Protein AF-A0A8T5M116-F1 (afdb_monomer)

Structure (mmCIF, N/CA/C/O backbone):
data_AF-A0A8T5M116-F1
#
_entry.id   AF-A0A8T5M116-F1
#
loop_
_atom_site.group_PDB
_atom_site.id
_atom_site.type_symbol
_atom_site.label_atom_id
_atom_site.label_alt_id
_atom_site.label_comp_id
_atom_site.label_asym_id
_atom_site.label_entity_id
_atom_site.label_seq_id
_atom_site.pdbx_PDB_ins_code
_atom_site.Cartn_x
_atom_site.Cartn_y
_atom_site.Cartn_z
_atom_site.occupancy
_atom_site.B_iso_or_equiv
_atom_site.auth_seq_id
_atom_site.auth_comp_id
_atom_site.auth_asym_id
_atom_site.auth_atom_id
_atom_site.pdbx_PDB_model_num
ATOM 1 N N . MET A 1 1 ? -16.825 4.349 0.577 1.00 73.00 1 MET A N 1
ATOM 2 C CA . MET A 1 1 ? -16.097 4.474 1.859 1.00 73.00 1 MET A CA 1
ATOM 3 C C . MET A 1 1 ? -14.910 3.539 1.742 1.00 73.00 1 MET A C 1
ATOM 5 O O . MET A 1 1 ? -15.154 2.362 1.505 1.00 73.00 1 MET A O 1
ATOM 9 N N . PHE A 1 2 ? -13.680 4.047 1.773 1.00 88.12 2 PHE A N 1
ATOM 10 C CA . PHE A 1 2 ? -12.494 3.202 1.589 1.00 88.12 2 PHE A CA 1
ATOM 11 C C . PHE A 1 2 ? -12.066 2.572 2.921 1.00 88.12 2 PHE A C 1
ATOM 13 O O . PHE A 1 2 ? -12.531 2.995 3.988 1.00 88.12 2 PHE A O 1
ATOM 20 N N . VAL A 1 3 ? -11.220 1.547 2.847 1.00 90.06 3 VAL A N 1
ATOM 21 C CA . VAL A 1 3 ? -10.652 0.871 4.018 1.00 90.06 3 VAL A CA 1
ATOM 22 C C . VAL A 1 3 ? -9.159 1.153 4.059 1.00 90.06 3 VAL A C 1
ATOM 24 O O . VAL A 1 3 ? -8.494 0.984 3.042 1.00 90.06 3 VAL A O 1
ATOM 27 N N . ASP A 1 4 ? -8.657 1.559 5.219 1.00 91.44 4 ASP A N 1
ATOM 28 C CA . ASP A 1 4 ? -7.236 1.795 5.463 1.00 91.44 4 ASP A CA 1
ATOM 29 C C . ASP A 1 4 ? -6.656 0.777 6.456 1.00 91.44 4 ASP A C 1
ATOM 31 O O . ASP A 1 4 ? -7.397 0.149 7.213 1.00 91.44 4 ASP A O 1
ATOM 35 N N . ILE A 1 5 ? -5.336 0.613 6.458 1.00 90.62 5 ILE A N 1
ATOM 36 C CA . ILE A 1 5 ? -4.595 -0.298 7.338 1.00 90.62 5 ILE A CA 1
ATOM 37 C C . ILE A 1 5 ? -3.732 0.531 8.280 1.00 90.62 5 ILE A C 1
ATOM 39 O O . ILE A 1 5 ? -2.954 1.358 7.815 1.00 90.62 5 ILE A O 1
ATOM 43 N N . VAL A 1 6 ? -3.816 0.281 9.587 1.00 90.19 6 VAL A N 1
ATOM 44 C CA . VAL A 1 6 ? -3.036 1.019 10.592 1.00 90.19 6 VAL A CA 1
ATOM 45 C C . VAL A 1 6 ? -2.466 0.096 11.671 1.00 90.19 6 VAL A C 1
ATOM 47 O O . VAL A 1 6 ? -2.974 -1.003 11.906 1.00 90.19 6 VAL A O 1
ATOM 50 N N . PHE A 1 7 ? -1.409 0.559 12.335 1.00 87.19 7 PHE A N 1
ATOM 51 C CA . PHE A 1 7 ? -0.728 -0.102 13.448 1.00 87.19 7 PHE A CA 1
ATOM 52 C C . PHE A 1 7 ? -0.924 0.726 14.727 1.00 87.19 7 PHE A C 1
ATOM 54 O O . PHE A 1 7 ? -0.066 1.560 15.043 1.00 87.19 7 PHE A O 1
ATOM 61 N N . PRO A 1 8 ? -2.045 0.546 15.447 1.00 82.38 8 PRO A N 1
ATOM 62 C CA . PRO A 1 8 ? -2.310 1.319 16.652 1.00 82.38 8 PRO A CA 1
ATOM 63 C C . PRO A 1 8 ? -1.299 0.992 17.762 1.00 82.38 8 PRO A C 1
ATOM 65 O O . PRO A 1 8 ? -0.702 -0.088 17.796 1.00 82.38 8 PRO A O 1
ATOM 68 N N . LYS A 1 9 ? -1.099 1.951 18.665 1.00 84.56 9 LYS A N 1
ATOM 69 C CA . LYS A 1 9 ? -0.276 1.839 19.875 1.00 84.56 9 LYS A CA 1
ATOM 70 C C . LYS A 1 9 ? -1.097 2.304 21.076 1.00 84.56 9 LYS A C 1
ATOM 72 O O . LYS A 1 9 ? -0.875 3.406 21.571 1.00 84.56 9 LYS A O 1
ATOM 77 N N . ASP A 1 10 ? -2.075 1.492 21.468 1.00 80.75 10 ASP A N 1
ATOM 78 C CA . ASP A 1 10 ? -3.016 1.797 22.556 1.00 80.75 10 ASP A CA 1
ATOM 79 C C . ASP A 1 10 ? -3.797 3.117 22.336 1.00 80.75 10 ASP A C 1
ATOM 81 O O . ASP A 1 10 ? -4.184 3.800 23.282 1.00 80.75 10 ASP A O 1
ATOM 85 N N . ASN A 1 11 ? -3.996 3.505 21.070 1.00 84.12 11 ASN A N 1
ATOM 86 C CA . ASN A 1 11 ? -4.636 4.754 20.637 1.00 84.12 11 ASN A CA 1
ATOM 87 C C . ASN A 1 11 ? -5.724 4.530 19.569 1.00 84.12 11 ASN A C 1
ATOM 89 O O . ASN A 1 11 ? -5.976 5.375 18.707 1.00 84.12 11 ASN A O 1
ATOM 93 N N . GLU A 1 12 ? -6.372 3.368 19.601 1.00 82.19 12 GLU A N 1
ATOM 94 C CA . GLU A 1 12 ? -7.415 2.959 18.661 1.00 82.19 12 GLU A CA 1
ATOM 95 C C . GLU A 1 12 ? -8.587 3.951 18.609 1.00 82.19 12 GLU A C 1
ATOM 97 O O . GLU A 1 12 ? -9.137 4.190 17.533 1.00 82.19 12 GLU A O 1
ATOM 102 N N . GLU A 1 13 ? -8.962 4.549 19.744 1.00 82.81 13 GLU A N 1
ATOM 103 C CA . GLU A 1 13 ? -10.057 5.525 19.819 1.00 82.81 13 GLU A CA 1
ATOM 104 C C . GLU A 1 13 ? -9.771 6.770 18.971 1.00 82.81 13 GLU A C 1
ATOM 106 O O . GLU A 1 13 ? -10.604 7.163 18.151 1.00 82.81 13 GLU A O 1
ATOM 111 N N . GLU A 1 14 ? -8.562 7.326 19.074 1.00 87.75 14 GLU A N 1
ATOM 112 C CA . GLU A 1 14 ? -8.135 8.481 18.278 1.00 87.75 14 GLU A CA 1
ATOM 113 C C . GLU A 1 14 ? -8.146 8.161 16.776 1.00 87.75 14 GLU A C 1
ATOM 115 O O . GLU A 1 14 ? -8.612 8.953 15.949 1.00 87.75 14 GLU A O 1
ATOM 120 N N . PHE A 1 15 ? -7.683 6.962 16.406 1.00 86.94 15 PHE A N 1
ATOM 121 C CA . PHE A 1 15 ? -7.745 6.478 15.029 1.00 86.94 15 PHE A CA 1
ATOM 122 C C . PHE A 1 15 ? -9.186 6.439 14.504 1.00 86.94 15 PHE A C 1
ATOM 124 O O . PHE A 1 15 ? -9.447 6.874 13.377 1.00 86.94 15 PHE A O 1
ATOM 131 N N . LEU A 1 16 ? -10.136 5.957 15.311 1.00 85.25 16 LEU A N 1
ATOM 132 C CA . LEU A 1 16 ? -11.549 5.912 14.933 1.00 85.25 16 LEU A CA 1
ATOM 133 C C . LEU A 1 16 ? -12.131 7.315 14.743 1.00 85.25 16 LEU A C 1
ATOM 135 O O . LEU A 1 16 ? -12.857 7.539 13.769 1.00 85.25 16 LEU A O 1
ATOM 139 N N . GLU A 1 17 ? -11.796 8.269 15.613 1.00 86.69 17 GLU A N 1
ATOM 140 C CA . GLU A 1 17 ? -12.236 9.662 15.481 1.00 86.69 17 GLU A CA 1
ATOM 141 C C . GLU A 1 17 ? -11.760 10.308 14.178 1.00 86.69 17 GLU A C 1
ATOM 143 O O . GLU A 1 17 ? -12.560 10.901 13.443 1.00 86.69 17 GLU A O 1
ATOM 148 N N . VAL A 1 18 ? -10.472 10.169 13.854 1.00 90.38 18 VAL A N 1
ATOM 149 C CA . VAL A 1 18 ? -9.915 10.709 12.608 1.00 90.38 18 VAL A CA 1
ATOM 150 C C . VAL A 1 18 ? -10.530 10.004 11.397 1.00 90.38 18 VAL A C 1
ATOM 152 O O . VAL A 1 18 ? -10.954 10.661 10.444 1.00 90.38 18 VAL A O 1
ATOM 155 N N . ALA A 1 19 ? -10.689 8.681 11.447 1.00 87.88 19 ALA A N 1
ATOM 156 C CA . ALA A 1 19 ? -11.318 7.922 10.370 1.00 87.88 19 ALA A CA 1
ATOM 157 C C . ALA A 1 19 ? -12.788 8.314 10.131 1.00 87.88 19 ALA A C 1
ATOM 159 O O . ALA A 1 19 ? -13.238 8.329 8.981 1.00 87.88 19 ALA A O 1
ATOM 160 N N . LYS A 1 20 ? -13.543 8.704 11.174 1.00 86.69 20 LYS A N 1
ATOM 161 C CA . LYS A 1 20 ? -14.913 9.235 11.012 1.00 86.69 20 LYS A CA 1
ATOM 162 C C . LYS A 1 20 ? -14.896 10.516 10.185 1.00 86.69 20 LYS A C 1
ATOM 164 O O . LYS A 1 20 ? -15.670 10.638 9.236 1.00 86.69 20 LYS A O 1
ATOM 169 N N . LYS A 1 21 ? -13.977 11.436 10.499 1.00 91.19 21 LYS A N 1
ATOM 170 C CA . LYS A 1 21 ? -13.798 12.699 9.762 1.00 91.19 21 LYS A CA 1
ATOM 171 C C . LYS A 1 21 ? -13.403 12.444 8.303 1.00 91.19 21 LYS A C 1
ATOM 173 O O . LYS A 1 21 ? -13.946 13.074 7.398 1.00 91.19 21 LYS A O 1
ATOM 178 N N . LEU A 1 22 ? -12.528 11.466 8.067 1.00 90.19 22 LEU A N 1
ATOM 179 C CA . LEU A 1 22 ? -12.063 11.075 6.730 1.00 90.19 22 LEU A CA 1
ATOM 180 C C . LEU A 1 22 ? -13.048 10.190 5.950 1.00 90.19 22 LEU A C 1
ATOM 182 O O . LEU A 1 22 ? -12.800 9.884 4.782 1.00 90.19 22 LEU A O 1
ATOM 186 N N . LYS A 1 23 ? -14.168 9.784 6.565 1.00 89.00 23 LYS A N 1
ATOM 187 C CA . LYS A 1 23 ? -15.133 8.829 5.999 1.00 89.00 23 LYS A CA 1
ATOM 188 C C . LYS A 1 23 ? -14.437 7.537 5.540 1.00 89.00 23 LYS A C 1
ATOM 190 O O . LYS A 1 23 ? -14.678 7.049 4.430 1.00 89.00 23 LYS A O 1
ATOM 195 N N . SER A 1 24 ? -13.578 6.986 6.398 1.00 85.38 24 SER A N 1
ATOM 196 C CA . SER A 1 24 ? -12.837 5.740 6.179 1.00 85.38 24 SER A CA 1
ATOM 197 C C . SER A 1 24 ? -13.173 4.673 7.229 1.00 85.38 24 SER A C 1
ATOM 199 O O . SER A 1 24 ? -13.639 4.963 8.338 1.00 85.38 24 SER A O 1
ATOM 201 N N . LYS A 1 25 ? -12.984 3.406 6.851 1.00 85.38 25 LYS A N 1
ATOM 202 C CA . LYS A 1 25 ? -12.972 2.252 7.765 1.00 85.38 25 LYS A CA 1
ATOM 203 C C . LYS A 1 25 ? -11.520 1.847 8.017 1.00 85.38 25 LYS A C 1
ATOM 205 O O . LYS A 1 25 ? -10.688 2.076 7.146 1.00 85.38 25 LYS A O 1
ATOM 210 N N . LEU A 1 26 ? -11.228 1.221 9.155 1.00 84.06 26 LEU A N 1
ATOM 211 C CA . LEU A 1 26 ? -9.860 0.858 9.527 1.00 84.06 26 LEU A CA 1
ATOM 212 C C . LEU A 1 26 ? -9.713 -0.646 9.755 1.00 84.06 26 LEU A C 1
ATOM 214 O O . LEU A 1 26 ? -10.569 -1.294 10.355 1.00 84.06 26 LEU A O 1
ATOM 218 N N . VAL A 1 27 ? -8.590 -1.192 9.313 1.00 84.44 27 VAL A N 1
ATOM 219 C CA . VAL A 1 27 ? -8.068 -2.484 9.750 1.00 84.44 27 VAL A CA 1
ATOM 220 C C . VAL A 1 27 ? -6.958 -2.199 10.748 1.00 84.44 27 VAL A C 1
ATOM 222 O O . VAL A 1 27 ? -5.937 -1.612 10.386 1.00 84.44 27 VAL A O 1
ATOM 225 N N . PHE A 1 28 ? -7.154 -2.626 11.993 1.00 81.50 28 PHE A N 1
ATOM 226 C CA . PHE A 1 28 ? -6.118 -2.559 13.012 1.00 81.50 28 PHE A CA 1
ATOM 227 C C . PHE A 1 28 ? -5.244 -3.798 12.923 1.00 81.50 28 PHE A C 1
ATOM 229 O O . PHE A 1 28 ? -5.703 -4.929 13.104 1.00 81.50 28 PHE A O 1
ATOM 236 N N . ILE A 1 29 ? -3.961 -3.589 12.656 1.00 76.88 29 ILE A N 1
ATOM 237 C CA . ILE A 1 29 ? -2.968 -4.643 12.782 1.00 76.88 29 ILE A CA 1
ATOM 238 C C . ILE A 1 29 ? -2.425 -4.628 14.207 1.00 76.88 29 ILE A C 1
ATOM 240 O O . ILE A 1 29 ? -1.693 -3.719 14.591 1.00 76.88 29 ILE A O 1
ATOM 244 N N . GLY A 1 30 ? -2.776 -5.656 14.980 1.00 64.81 30 GLY A N 1
ATOM 245 C CA . GLY A 1 30 ? -2.281 -5.845 16.341 1.00 64.81 30 GLY A CA 1
ATOM 246 C C . GLY A 1 30 ? -0.955 -6.613 16.412 1.00 64.81 30 GLY A C 1
ATOM 247 O O . GLY A 1 30 ? -0.581 -7.362 15.509 1.00 64.81 30 GLY A O 1
ATOM 248 N N . SER A 1 31 ? -0.273 -6.479 17.548 1.00 42.12 31 SER A N 1
ATOM 249 C CA . SER A 1 31 ? 1.038 -7.068 17.870 1.00 42.12 31 SER A CA 1
ATOM 250 C C . SER A 1 31 ? 1.049 -8.579 18.146 1.00 42.12 31 SER A C 1
ATOM 252 O O . SER A 1 31 ? 2.083 -9.098 18.558 1.00 42.12 31 SER A O 1
ATOM 254 N N . LYS A 1 32 ? -0.054 -9.318 17.968 1.00 39.91 32 LYS A N 1
ATOM 255 C CA . LYS A 1 32 ? -0.065 -10.772 18.213 1.00 39.91 32 LYS A CA 1
ATOM 256 C C . LYS A 1 32 ? -0.389 -11.575 16.955 1.00 39.91 32 LYS A C 1
ATOM 258 O O . LYS A 1 32 ? -1.556 -11.876 16.720 1.00 39.91 32 LYS A O 1
ATOM 263 N N . PRO A 1 33 ? 0.635 -12.003 16.199 1.00 35.06 33 PRO A N 1
ATOM 264 C CA . PRO A 1 33 ? 0.537 -13.160 15.335 1.00 35.06 33 PRO A CA 1
ATOM 265 C C . PRO A 1 33 ? 0.906 -14.411 16.138 1.00 35.06 33 PRO A C 1
ATOM 267 O O . PRO A 1 33 ? 2.081 -14.732 16.304 1.00 35.06 33 PRO A O 1
ATOM 270 N N . GLU A 1 34 ? -0.071 -15.181 16.609 1.00 33.06 34 GLU A N 1
ATOM 271 C CA . GLU A 1 34 ? 0.222 -16.596 16.832 1.00 33.06 34 GLU A CA 1
ATOM 272 C C . GLU A 1 34 ? 0.244 -17.289 15.464 1.00 33.06 34 GLU A C 1
ATOM 274 O O . GLU A 1 34 ? -0.808 -17.612 14.920 1.00 33.06 34 GLU A O 1
ATOM 279 N N . LYS A 1 35 ? 1.456 -17.492 14.909 1.00 36.66 35 LYS A N 1
ATOM 280 C CA . LYS A 1 35 ? 1.963 -18.798 14.404 1.00 36.66 35 LYS A CA 1
ATOM 281 C C . LYS A 1 35 ? 3.008 -18.757 13.277 1.00 36.66 35 LYS A C 1
ATOM 283 O O . LYS A 1 35 ? 3.498 -19.828 12.927 1.00 36.66 35 LYS A O 1
ATOM 288 N N . VAL A 1 36 ? 3.416 -17.614 12.713 1.00 33.84 36 VAL A N 1
ATOM 289 C CA . VAL A 1 36 ? 4.490 -17.602 11.688 1.00 33.84 36 VAL A CA 1
ATOM 290 C C . VAL A 1 36 ? 5.360 -16.344 11.784 1.00 33.84 36 VAL A C 1
ATOM 292 O O . VAL A 1 36 ? 4.858 -15.234 11.945 1.00 33.84 36 VAL A O 1
ATOM 295 N N . SER A 1 37 ? 6.681 -16.506 11.682 1.00 32.50 37 SER A N 1
ATOM 296 C CA . SER A 1 37 ? 7.636 -15.397 11.688 1.00 32.50 37 SER A CA 1
ATOM 297 C C . SER A 1 37 ? 7.390 -14.441 10.508 1.00 32.50 37 SER A C 1
ATOM 299 O O . SER A 1 37 ? 7.483 -14.811 9.339 1.00 32.50 37 SER A O 1
ATOM 301 N N . GLY A 1 38 ? 7.074 -13.180 10.820 1.00 35.09 38 GLY A N 1
ATOM 302 C CA . GLY A 1 38 ? 6.932 -12.092 9.844 1.00 35.09 38 GLY A CA 1
ATOM 303 C C . GLY A 1 38 ? 5.562 -11.949 9.165 1.00 35.09 38 GLY A C 1
ATOM 304 O O . GLY A 1 38 ? 5.448 -11.159 8.229 1.00 35.09 38 GLY A O 1
ATOM 305 N N . THR A 1 39 ? 4.533 -12.660 9.633 1.00 30.05 39 THR A N 1
ATOM 306 C CA . THR A 1 39 ? 3.132 -12.420 9.241 1.00 30.05 39 THR A CA 1
ATOM 307 C C . THR A 1 39 ? 2.398 -11.631 10.319 1.00 30.05 39 THR A C 1
ATOM 309 O O . THR A 1 39 ? 2.575 -11.925 11.499 1.00 30.05 39 THR A O 1
ATOM 312 N N . TYR A 1 40 ? 1.541 -10.692 9.926 1.00 46.94 40 TYR A N 1
ATOM 313 C CA . TYR A 1 40 ? 0.635 -9.969 10.818 1.00 46.94 40 TYR A CA 1
ATOM 314 C C . TYR A 1 40 ? -0.817 -10.377 10.540 1.00 46.94 40 TYR A C 1
ATOM 316 O O . TYR A 1 40 ? -1.232 -10.403 9.381 1.00 46.94 40 TYR A O 1
ATOM 324 N N . SER A 1 41 ? -1.587 -10.675 11.589 1.00 44.34 41 SER A N 1
ATOM 325 C CA . SER A 1 41 ? -3.040 -10.873 11.520 1.00 44.34 41 SER A CA 1
ATOM 326 C C . SER A 1 41 ? -3.748 -9.562 11.875 1.00 44.34 41 SER A C 1
ATOM 328 O O . SER A 1 41 ? -3.607 -9.072 12.998 1.00 44.34 41 SER A O 1
ATOM 330 N N . GLY A 1 42 ? -4.478 -8.975 10.925 1.00 49.84 42 GLY A N 1
ATOM 331 C CA . GLY A 1 42 ? -5.267 -7.761 11.157 1.00 49.84 42 GLY A CA 1
ATOM 332 C C . GLY A 1 42 ? -6.680 -8.074 11.646 1.00 49.84 42 GLY A C 1
ATOM 333 O O . GLY A 1 42 ? -7.325 -8.961 11.101 1.00 49.84 42 GLY A O 1
ATOM 334 N N . GLN A 1 43 ? -7.182 -7.332 12.636 1.00 51.47 43 GLN A N 1
ATOM 335 C CA . GLN A 1 43 ? -8.601 -7.330 13.004 1.00 51.47 43 GLN A CA 1
ATOM 336 C C . GLN A 1 43 ? -9.282 -6.119 12.347 1.00 51.47 43 GLN A C 1
ATOM 338 O O . GLN A 1 43 ? -8.826 -4.982 12.475 1.00 51.47 43 GLN A O 1
ATOM 343 N N . LEU A 1 44 ? -10.375 -6.347 11.615 1.00 48.16 44 LEU A N 1
ATOM 344 C CA . LEU A 1 44 ? -11.160 -5.275 10.998 1.00 48.16 44 LEU A CA 1
ATOM 345 C C . LEU A 1 44 ? -12.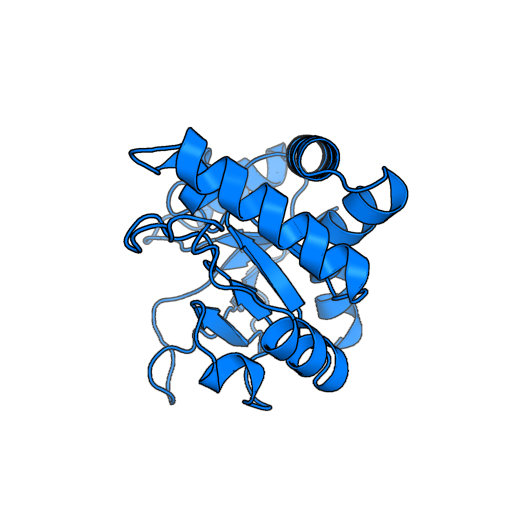016 -4.557 12.054 1.00 48.16 44 LEU A C 1
ATOM 347 O O . LEU A 1 44 ? -12.817 -5.192 12.738 1.00 48.16 44 LEU A O 1
ATOM 351 N N . VAL A 1 45 ? -11.930 -3.225 12.128 1.00 49.94 45 VAL A N 1
ATOM 352 C CA . VAL A 1 45 ? -12.831 -2.410 12.956 1.00 49.94 45 VAL A CA 1
ATOM 353 C C . VAL A 1 45 ? -13.683 -1.512 12.069 1.00 49.94 45 VAL A C 1
ATOM 355 O O . VAL A 1 45 ? -13.209 -0.635 11.345 1.00 49.94 45 VAL A O 1
ATOM 358 N N . VAL A 1 46 ? -14.997 -1.741 12.109 1.00 45.38 46 VAL A N 1
ATOM 359 C CA . VAL A 1 46 ? -15.959 -0.983 11.310 1.00 45.38 46 VAL A CA 1
ATOM 360 C C . VAL A 1 46 ? -16.466 0.192 12.139 1.00 45.38 46 VAL A C 1
ATOM 362 O O . VAL A 1 46 ? -17.103 0.016 13.174 1.00 45.38 46 VAL A O 1
ATOM 365 N N . ASN A 1 47 ? -16.195 1.397 11.640 1.00 41.19 47 ASN A N 1
ATOM 366 C CA . ASN A 1 47 ? -16.275 2.684 12.339 1.00 41.19 47 ASN A CA 1
ATOM 367 C C . ASN A 1 47 ? -17.689 3.161 12.765 1.00 41.19 47 ASN A C 1
ATOM 369 O O . ASN A 1 47 ? -17.922 4.351 12.949 1.00 41.19 47 ASN A O 1
ATOM 373 N N . THR A 1 48 ? -18.669 2.269 12.897 1.00 31.75 48 THR A N 1
ATOM 374 C CA . THR A 1 48 ? -20.045 2.630 13.291 1.00 31.75 48 THR A CA 1
ATOM 375 C C . THR A 1 48 ? -20.766 1.600 14.171 1.00 31.75 48 THR A C 1
ATOM 377 O O . THR A 1 48 ? -21.937 1.804 14.465 1.00 31.75 48 THR A O 1
ATOM 380 N N . GLY A 1 49 ? -20.116 0.530 14.651 1.00 33.97 49 GLY A N 1
ATOM 381 C CA . GLY A 1 49 ? -20.827 -0.481 15.459 1.00 33.97 49 GLY A CA 1
ATOM 382 C C . GLY A 1 49 ? -19.978 -1.353 16.385 1.00 33.97 49 GLY A C 1
ATOM 383 O O . GLY A 1 49 ? -20.439 -2.418 16.781 1.00 33.97 49 GLY A O 1
ATOM 384 N N . GLY A 1 50 ? -18.750 -0.932 16.705 1.00 41.81 50 GLY A N 1
ATOM 385 C CA . GLY 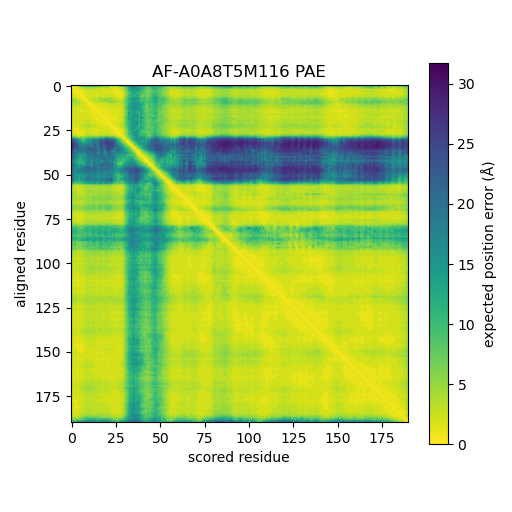A 1 50 ? -17.817 -1.689 17.548 1.00 41.81 50 GLY A CA 1
ATOM 386 C C . GLY A 1 50 ? -16.797 -2.535 16.772 1.00 41.81 50 GLY A C 1
ATOM 387 O O . GLY A 1 50 ? -16.795 -2.594 15.539 1.00 41.81 50 GLY A O 1
ATOM 388 N N . ILE A 1 51 ? -15.895 -3.180 17.516 1.00 44.22 51 ILE A N 1
ATOM 389 C CA . ILE A 1 51 ? -14.880 -4.105 16.993 1.00 44.22 51 ILE A CA 1
ATOM 390 C C . ILE A 1 51 ? -15.584 -5.402 16.578 1.00 44.22 51 ILE A C 1
ATOM 392 O O . ILE A 1 51 ? -16.006 -6.185 17.428 1.00 44.22 51 ILE A O 1
ATOM 396 N N . LYS A 1 52 ? -15.705 -5.663 15.273 1.00 47.59 52 LYS A N 1
ATOM 397 C CA . LYS A 1 52 ? -16.142 -6.977 14.783 1.00 47.59 52 LYS A CA 1
ATOM 398 C C . LYS A 1 52 ? -14.918 -7.885 14.642 1.00 47.59 52 LYS A C 1
ATOM 400 O O . LYS A 1 52 ? -14.211 -7.825 13.642 1.00 47.59 52 LYS A O 1
ATOM 405 N N . LYS A 1 53 ? -14.679 -8.759 15.629 1.00 46.59 53 LYS A N 1
ATOM 406 C CA . LYS A 1 53 ? -13.770 -9.912 15.477 1.00 46.59 53 LYS A CA 1
ATOM 407 C C . LYS A 1 53 ? -14.318 -10.804 14.361 1.00 46.59 53 LYS A C 1
ATOM 409 O O . LYS A 1 53 ? -15.327 -11.468 14.574 1.00 46.59 53 LYS A O 1
ATOM 414 N N . GLY A 1 54 ? -13.709 -10.808 13.179 1.00 48.78 54 GLY A N 1
ATOM 415 C CA . GLY A 1 54 ? -14.244 -11.649 12.105 1.00 48.78 54 GLY A CA 1
ATOM 416 C C . GLY A 1 54 ? -13.519 -11.636 10.770 1.00 48.78 54 GLY A C 1
ATOM 417 O O . GLY A 1 54 ? -14.149 -11.965 9.775 1.00 48.78 54 GLY A O 1
ATOM 418 N N . PHE A 1 55 ? -12.242 -11.254 10.700 1.00 56.66 55 PHE A N 1
ATOM 419 C CA . PHE A 1 55 ? -11.526 -11.356 9.431 1.00 56.66 55 PHE A CA 1
ATOM 420 C C . PHE A 1 55 ? -10.060 -11.722 9.625 1.00 56.66 55 PHE A C 1
ATOM 422 O O . PHE A 1 55 ? -9.346 -11.017 10.329 1.00 56.66 55 PHE A O 1
ATOM 429 N N . ASP A 1 56 ? -9.615 -12.776 8.943 1.00 64.00 56 ASP A N 1
ATOM 430 C CA . ASP A 1 56 ? -8.202 -13.122 8.823 1.00 64.00 56 ASP A CA 1
ATOM 431 C C . ASP A 1 56 ? -7.651 -12.458 7.553 1.00 64.00 56 ASP A C 1
ATOM 433 O O . ASP A 1 56 ? -7.767 -12.984 6.438 1.00 64.00 56 ASP A O 1
ATOM 437 N N . LEU A 1 57 ? -7.106 -11.247 7.712 1.00 76.00 57 LEU A N 1
ATOM 438 C CA . LEU A 1 57 ? -6.278 -10.601 6.696 1.00 76.00 57 LEU A CA 1
ATOM 439 C C . LEU A 1 57 ? -4.823 -10.815 7.097 1.00 76.00 57 LEU A C 1
ATOM 441 O O . LEU A 1 57 ? -4.356 -10.250 8.089 1.00 76.00 57 LEU A O 1
ATOM 445 N N . ASN A 1 58 ? -4.118 -11.630 6.320 1.00 81.00 58 ASN A N 1
ATOM 446 C CA . ASN A 1 58 ? -2.717 -11.925 6.569 1.00 81.00 58 ASN A CA 1
ATOM 447 C C . ASN A 1 58 ? -1.843 -10.985 5.749 1.00 81.00 58 ASN A C 1
ATOM 449 O O . ASN A 1 58 ? -1.861 -11.017 4.514 1.00 81.00 58 ASN A O 1
ATOM 453 N N . ILE A 1 59 ? -1.056 -10.170 6.441 1.00 84.19 59 ILE A N 1
ATOM 454 C CA . ILE A 1 59 ? -0.199 -9.161 5.824 1.00 84.19 59 ILE A CA 1
ATOM 455 C C . ILE A 1 59 ? 1.265 -9.526 6.067 1.00 84.19 59 ILE A C 1
ATOM 457 O O . ILE A 1 59 ? 1.645 -9.885 7.181 1.00 84.19 59 ILE A O 1
ATOM 461 N N . GLY A 1 60 ? 2.093 -9.442 5.026 1.00 83.25 60 GLY A N 1
ATOM 462 C CA . GLY A 1 60 ? 3.535 -9.683 5.108 1.00 83.25 60 GLY A CA 1
ATOM 463 C C . GLY A 1 60 ? 4.351 -8.479 4.640 1.00 83.25 60 GLY A C 1
ATOM 464 O O . GLY A 1 60 ? 4.004 -7.843 3.647 1.00 83.25 60 GLY A O 1
ATOM 465 N N . LYS A 1 61 ? 5.466 -8.177 5.315 1.00 86.25 61 LYS A N 1
ATOM 466 C CA . LYS A 1 61 ? 6.452 -7.203 4.804 1.00 86.25 61 LYS A CA 1
ATOM 467 C C . LYS A 1 61 ? 7.243 -7.822 3.648 1.00 86.25 61 LYS A C 1
ATOM 469 O O . LYS A 1 61 ? 7.576 -8.999 3.724 1.00 86.25 61 LYS A O 1
ATOM 474 N N . ALA A 1 62 ? 7.559 -7.042 2.617 1.00 87.94 62 ALA A N 1
ATOM 475 C CA . ALA A 1 62 ? 8.240 -7.445 1.386 1.00 87.94 62 ALA A CA 1
ATOM 476 C C . ALA A 1 62 ? 9.313 -8.530 1.584 1.00 87.94 62 ALA A C 1
ATOM 478 O O . ALA A 1 62 ? 10.424 -8.276 2.051 1.00 87.94 62 ALA A O 1
ATOM 479 N N . LYS A 1 63 ? 8.942 -9.757 1.213 1.00 84.94 63 LYS A N 1
ATOM 480 C CA . LYS A 1 63 ? 9.762 -10.968 1.234 1.00 84.94 63 LYS A CA 1
ATOM 481 C C . LYS A 1 63 ? 9.220 -11.935 0.191 1.00 84.94 63 LYS A C 1
ATOM 483 O O . LYS A 1 63 ? 8.003 -12.047 0.017 1.00 84.94 63 LYS A O 1
ATOM 488 N N . ARG A 1 64 ? 10.107 -12.637 -0.513 1.00 84.81 64 ARG A N 1
ATOM 489 C CA . ARG A 1 64 ? 9.711 -13.552 -1.594 1.00 84.81 64 ARG A CA 1
ATOM 490 C C . ARG A 1 64 ? 8.835 -14.690 -1.071 1.00 84.81 64 ARG A C 1
ATOM 492 O O . ARG A 1 64 ? 7.840 -15.041 -1.701 1.00 84.81 64 ARG A O 1
ATOM 499 N N . GLU A 1 65 ? 9.159 -15.197 0.112 1.00 87.06 65 GLU A N 1
ATOM 500 C CA . GLU A 1 65 ? 8.459 -16.281 0.796 1.00 87.06 65 GLU A CA 1
ATOM 501 C C . GLU A 1 65 ? 6.975 -15.953 1.013 1.00 87.06 65 GLU A C 1
ATOM 503 O O . GLU A 1 65 ? 6.120 -16.835 0.951 1.00 87.06 65 GLU A O 1
ATOM 508 N N . PHE A 1 66 ? 6.634 -14.675 1.210 1.00 86.00 66 PHE A N 1
ATOM 509 C CA . PHE A 1 66 ? 5.246 -14.246 1.385 1.00 86.00 66 PHE A CA 1
ATOM 510 C C . PHE A 1 66 ? 4.473 -14.169 0.075 1.00 86.00 66 PHE A C 1
ATOM 512 O O . PHE A 1 66 ? 3.277 -14.456 0.070 1.00 86.00 66 PHE A O 1
ATOM 519 N N . ILE A 1 67 ? 5.143 -13.871 -1.041 1.00 87.62 67 ILE A N 1
ATOM 520 C CA . ILE A 1 67 ? 4.518 -13.969 -2.364 1.00 87.62 67 ILE A CA 1
ATOM 521 C C . ILE A 1 67 ? 4.221 -15.440 -2.677 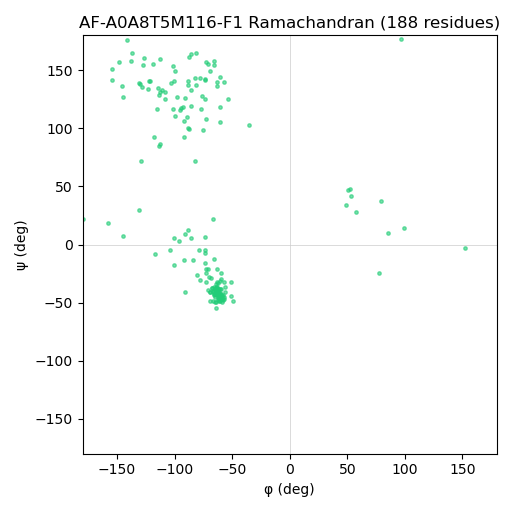1.00 87.62 67 ILE A C 1
ATOM 523 O O . ILE A 1 67 ? 3.152 -15.763 -3.191 1.00 87.62 67 ILE A O 1
ATOM 527 N N . GLU A 1 68 ? 5.139 -16.346 -2.326 1.00 87.62 68 GLU A N 1
ATOM 528 C CA . GLU A 1 68 ? 4.992 -17.786 -2.555 1.00 87.62 68 GLU A CA 1
ATOM 529 C C . GLU A 1 68 ? 3.964 -18.445 -1.621 1.00 87.62 68 GLU A C 1
ATOM 531 O O . GLU A 1 68 ? 3.271 -19.391 -2.021 1.00 87.62 68 GLU A O 1
ATOM 536 N N . SER A 1 69 ? 3.828 -17.934 -0.400 1.00 83.06 69 SER A N 1
ATOM 537 C CA . SER A 1 69 ? 2.930 -18.462 0.623 1.00 83.06 69 SER A CA 1
ATOM 538 C C . SER A 1 69 ? 1.463 -18.384 0.210 1.00 83.06 69 SER A C 1
ATOM 540 O O . SER A 1 69 ? 0.973 -17.356 -0.247 1.00 83.06 69 SER A O 1
ATOM 542 N N . LYS A 1 70 ? 0.696 -19.450 0.458 1.00 81.38 70 LYS A N 1
ATOM 543 C CA . LYS A 1 70 ? -0.773 -19.405 0.341 1.00 81.38 70 LYS A CA 1
ATOM 544 C C . LYS A 1 70 ? -1.428 -18.586 1.458 1.00 81.38 70 LYS A C 1
ATOM 546 O O . LYS A 1 70 ? -2.544 -18.128 1.269 1.00 81.38 70 LYS A O 1
ATOM 551 N N . LYS A 1 71 ? -0.736 -18.396 2.587 1.00 79.94 71 LYS A N 1
ATOM 552 C CA . LYS A 1 71 ? -1.304 -17.797 3.801 1.00 79.94 71 LYS A CA 1
ATOM 553 C C . LYS A 1 71 ? -1.361 -16.275 3.768 1.00 79.94 71 LYS A C 1
ATOM 555 O O . LYS A 1 71 ? -2.182 -15.728 4.473 1.00 79.94 71 LYS A O 1
ATOM 560 N N . VAL A 1 72 ? -0.491 -15.602 3.013 1.00 83.69 72 VAL A N 1
ATOM 561 C CA . VAL A 1 72 ? -0.417 -14.129 2.995 1.00 83.69 72 VAL A CA 1
ATOM 562 C C . VAL A 1 72 ? -1.318 -13.578 1.898 1.00 83.69 72 VAL A C 1
ATOM 564 O O . VAL A 1 72 ? -1.185 -13.989 0.751 1.00 83.69 72 VAL A O 1
ATOM 567 N N . ASP A 1 73 ? -2.220 -12.661 2.222 1.00 88.12 73 ASP A N 1
ATOM 568 C CA . ASP A 1 73 ? -3.147 -12.057 1.258 1.00 88.12 73 ASP A CA 1
ATOM 569 C C . ASP A 1 73 ? -2.555 -10.782 0.628 1.00 88.12 73 ASP A C 1
ATOM 571 O O . ASP A 1 73 ? -2.680 -10.555 -0.579 1.00 88.12 73 ASP A O 1
ATOM 575 N N . LEU A 1 74 ? -1.886 -9.963 1.449 1.00 91.25 74 LEU A N 1
ATOM 576 C CA . LEU A 1 74 ? -1.378 -8.640 1.084 1.00 91.25 74 LEU A CA 1
ATOM 577 C C . LEU A 1 74 ? 0.083 -8.468 1.500 1.00 91.25 74 LEU A C 1
ATOM 579 O O . LEU A 1 74 ? 0.490 -8.883 2.586 1.00 91.25 74 LEU A O 1
ATOM 583 N N . ILE A 1 75 ? 0.878 -7.844 0.633 1.00 92.19 75 ILE A N 1
ATOM 584 C CA . ILE A 1 75 ? 2.313 -7.642 0.851 1.00 92.19 75 ILE A CA 1
ATOM 585 C C . ILE A 1 75 ? 2.655 -6.172 0.645 1.00 92.19 75 ILE A C 1
ATOM 587 O O . ILE A 1 75 ? 2.201 -5.573 -0.327 1.00 92.19 75 ILE A O 1
ATOM 591 N N . PHE A 1 76 ? 3.452 -5.601 1.544 1.00 93.25 76 PHE A N 1
ATOM 592 C CA . PHE A 1 76 ? 3.768 -4.171 1.556 1.00 93.25 76 PHE A CA 1
ATOM 593 C C . PHE A 1 76 ? 5.252 -3.902 1.826 1.00 93.25 76 PHE A C 1
ATOM 595 O O . PHE A 1 76 ? 5.980 -4.778 2.300 1.00 93.25 76 PHE A O 1
ATOM 602 N N . GLY A 1 77 ? 5.685 -2.672 1.556 1.00 90.19 77 GLY A N 1
ATOM 603 C CA . GLY A 1 77 ? 7.004 -2.172 1.943 1.00 90.19 77 GLY A CA 1
ATOM 604 C C . GLY A 1 77 ? 8.151 -2.631 1.044 1.00 90.19 77 GLY A C 1
ATOM 605 O O . GLY A 1 77 ? 9.238 -2.923 1.541 1.00 90.19 77 GLY A O 1
ATOM 606 N N . PHE A 1 78 ? 7.912 -2.730 -0.266 1.00 91.44 78 PHE A N 1
ATOM 607 C CA . PHE A 1 78 ? 8.957 -3.064 -1.241 1.00 91.44 78 PHE A CA 1
ATOM 608 C C . PHE A 1 78 ? 9.935 -1.899 -1.462 1.00 91.44 78 PHE A C 1
ATOM 610 O O . PHE A 1 78 ? 11.088 -2.116 -1.822 1.00 91.44 78 PHE A O 1
ATOM 617 N N . GLU A 1 79 ? 9.493 -0.670 -1.210 1.00 93.25 79 GLU A N 1
ATOM 618 C CA . GLU A 1 79 ? 10.192 0.577 -1.522 1.00 93.25 79 GLU A CA 1
ATOM 619 C C . GLU A 1 79 ? 11.145 1.056 -0.416 1.00 93.25 79 GLU A C 1
ATOM 621 O O . GLU A 1 79 ? 11.617 2.191 -0.459 1.00 93.25 79 GLU A O 1
ATOM 626 N N . ASP A 1 80 ? 11.431 0.198 0.565 1.00 84.19 80 ASP A N 1
ATOM 627 C CA . ASP A 1 80 ? 12.249 0.489 1.749 1.00 84.19 80 AS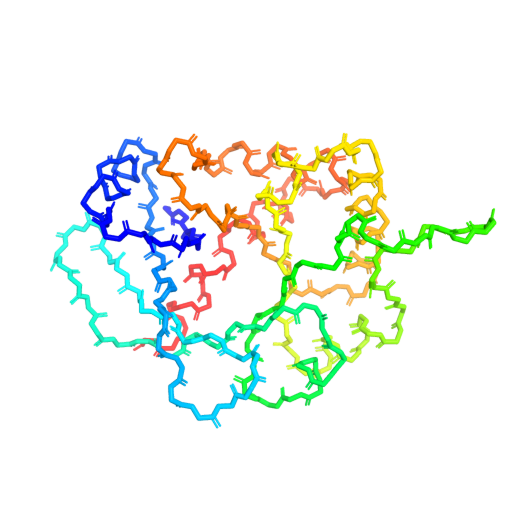P A CA 1
ATOM 628 C C . ASP A 1 80 ? 13.627 1.056 1.367 1.00 84.19 80 ASP A C 1
ATOM 630 O O . ASP A 1 80 ? 14.360 0.436 0.599 1.00 84.19 80 ASP A O 1
ATOM 634 N N . GLU A 1 81 ? 13.985 2.232 1.896 1.00 77.56 81 GLU A N 1
ATOM 635 C CA . GLU A 1 81 ? 15.202 2.992 1.557 1.00 77.56 81 GLU A CA 1
ATOM 636 C C . GLU A 1 81 ? 16.527 2.316 1.954 1.00 77.56 81 GLU A C 1
ATOM 638 O O . GLU A 1 81 ? 17.582 2.722 1.472 1.00 77.56 81 GLU A O 1
ATOM 643 N N . SER A 1 82 ? 16.495 1.259 2.773 1.00 77.38 82 SER A N 1
ATOM 644 C CA . SER A 1 82 ? 17.701 0.574 3.271 1.00 77.38 82 SER A CA 1
ATOM 645 C C . SER A 1 82 ? 18.562 -0.089 2.191 1.00 77.38 82 SER A C 1
ATOM 647 O O . SER A 1 82 ? 19.752 -0.337 2.404 1.00 77.38 82 SER A O 1
ATOM 649 N N . PHE A 1 83 ? 17.997 -0.377 1.020 1.00 78.50 83 PHE A N 1
ATOM 650 C CA . PHE A 1 83 ? 18.742 -0.979 -0.079 1.00 78.50 83 PHE A CA 1
ATOM 651 C C . PHE A 1 83 ? 19.521 0.066 -0.884 1.00 78.50 83 PHE A C 1
ATOM 653 O O . PHE A 1 83 ? 19.021 1.156 -1.143 1.00 78.50 83 PHE A O 1
ATOM 660 N N . LYS A 1 84 ? 20.724 -0.270 -1.362 1.00 83.50 84 LYS A N 1
ATOM 661 C CA . LYS A 1 84 ? 21.452 0.569 -2.328 1.00 83.50 84 LYS A CA 1
ATOM 662 C C . LYS A 1 84 ? 20.935 0.307 -3.746 1.00 83.50 84 LYS A C 1
ATOM 664 O O . LYS A 1 84 ? 20.725 -0.850 -4.120 1.00 83.50 84 LYS A O 1
ATOM 669 N N . ASP A 1 85 ? 20.745 1.372 -4.521 1.00 87.19 85 ASP A N 1
ATOM 670 C CA . ASP A 1 85 ? 20.380 1.273 -5.937 1.00 87.19 85 ASP A CA 1
ATOM 671 C C . ASP A 1 85 ? 21.538 0.725 -6.782 1.00 87.19 85 ASP A C 1
ATOM 673 O O . ASP A 1 85 ? 22.718 0.912 -6.470 1.00 87.19 85 ASP A O 1
ATOM 677 N N . GLY A 1 86 ? 21.183 0.023 -7.860 1.00 83.56 86 GLY A N 1
ATOM 678 C CA . GLY A 1 86 ? 22.143 -0.420 -8.864 1.00 83.56 86 GLY A CA 1
ATOM 679 C C . GLY A 1 86 ? 22.471 0.703 -9.847 1.00 83.56 86 GLY A C 1
ATOM 680 O O . GLY A 1 86 ? 21.740 1.680 -9.964 1.00 83.56 86 GLY A O 1
ATOM 681 N N . MET A 1 87 ? 23.546 0.533 -10.618 1.00 81.62 87 MET A N 1
ATOM 682 C CA . MET A 1 87 ? 23.994 1.541 -11.590 1.00 81.62 87 MET A CA 1
ATOM 683 C C . MET A 1 87 ? 22.947 1.863 -12.675 1.00 81.62 87 MET A C 1
ATOM 685 O O . MET A 1 87 ? 22.915 2.979 -13.181 1.00 81.62 87 MET A O 1
ATOM 689 N N . HIS A 1 88 ? 22.087 0.901 -13.028 1.00 84.31 88 HIS A N 1
ATOM 690 C CA . HIS A 1 88 ? 21.136 1.022 -14.144 1.00 84.31 88 HIS A CA 1
ATOM 691 C C . HIS A 1 88 ? 19.659 0.961 -13.734 1.00 84.31 88 HIS A C 1
ATOM 693 O O . HIS A 1 88 ? 18.787 1.170 -14.573 1.00 84.31 88 HIS A O 1
ATOM 699 N N . GLN A 1 89 ? 19.355 0.638 -12.475 1.00 84.62 89 GLN A N 1
ATOM 700 C CA . GLN A 1 89 ? 17.978 0.484 -12.004 1.00 84.62 89 GLN A CA 1
ATOM 701 C C . GLN A 1 89 ? 17.873 0.735 -10.503 1.00 84.62 89 GLN A C 1
ATOM 703 O O . GLN A 1 89 ? 18.802 0.419 -9.749 1.00 84.62 89 GLN A O 1
ATOM 708 N N . ARG A 1 90 ? 16.706 1.214 -10.056 1.00 85.56 90 ARG A N 1
ATOM 709 C CA . ARG A 1 90 ? 16.449 1.329 -8.622 1.00 85.56 90 ARG A CA 1
ATOM 710 C C . ARG A 1 90 ? 16.208 -0.044 -8.022 1.00 85.56 90 ARG A C 1
ATOM 712 O O . ARG A 1 90 ? 15.543 -0.896 -8.624 1.00 85.56 90 ARG A O 1
ATOM 719 N N . ASN A 1 91 ? 16.707 -0.239 -6.811 1.00 88.19 91 ASN A N 1
ATOM 720 C CA . ASN A 1 91 ? 16.430 -1.420 -6.014 1.00 88.19 91 ASN A CA 1
ATOM 721 C C . ASN A 1 91 ? 15.077 -1.248 -5.307 1.00 88.19 91 ASN A C 1
ATOM 723 O O . ASN A 1 91 ? 15.000 -0.973 -4.116 1.00 88.19 91 ASN A O 1
ATOM 727 N N . SER A 1 92 ? 14.004 -1.330 -6.095 1.00 88.44 92 SER A N 1
ATOM 728 C CA . SER A 1 92 ? 12.618 -1.054 -5.689 1.00 88.44 92 SER A CA 1
ATOM 729 C C . SER A 1 92 ? 11.899 -2.251 -5.056 1.00 88.44 92 SER A C 1
ATOM 731 O O . SER A 1 92 ? 10.701 -2.189 -4.800 1.00 88.44 92 SER A O 1
ATOM 733 N N . GLY A 1 93 ? 12.602 -3.363 -4.824 1.00 90.00 93 GLY A N 1
ATOM 734 C CA . GLY A 1 93 ? 12.056 -4.566 -4.190 1.00 90.00 93 GLY A CA 1
ATOM 735 C C . GLY A 1 93 ? 11.186 -5.446 -5.098 1.00 90.00 93 GLY A C 1
ATOM 736 O O . GLY A 1 93 ? 11.125 -6.655 -4.869 1.00 90.00 93 GLY A O 1
ATOM 737 N N . LEU A 1 94 ? 10.564 -4.904 -6.155 1.00 93.19 94 LEU A N 1
ATOM 738 C CA . LEU A 1 94 ? 9.848 -5.694 -7.161 1.00 93.19 94 LEU A CA 1
ATOM 739 C C . LEU A 1 94 ? 10.670 -5.915 -8.429 1.00 93.19 94 LEU A C 1
ATOM 741 O O . LEU A 1 94 ? 11.462 -5.092 -8.880 1.00 93.19 94 LEU A O 1
ATOM 745 N N . ASN A 1 95 ? 10.413 -7.057 -9.058 1.00 93.88 95 ASN A N 1
ATOM 746 C CA . ASN A 1 95 ? 10.877 -7.365 -10.401 1.00 93.88 95 ASN A CA 1
ATOM 747 C C . ASN A 1 95 ? 9.787 -8.131 -11.162 1.00 93.88 95 ASN A C 1
ATOM 749 O O . ASN A 1 95 ? 8.741 -8.488 -10.613 1.00 93.88 95 ASN A O 1
ATOM 753 N N . HIS A 1 96 ? 10.040 -8.406 -12.438 1.00 94.81 96 HIS A N 1
ATOM 754 C CA . HIS A 1 96 ? 9.094 -9.103 -13.305 1.00 94.81 96 HIS A CA 1
ATOM 755 C C . HIS A 1 96 ? 8.742 -10.524 -12.825 1.00 94.81 96 HIS A C 1
ATOM 757 O O . HIS A 1 96 ? 7.621 -10.969 -13.056 1.00 94.81 96 HIS A O 1
ATOM 763 N N . VAL A 1 97 ? 9.660 -11.233 -12.154 1.00 95.25 97 VAL A N 1
ATOM 764 C CA . VAL A 1 97 ? 9.407 -12.578 -11.604 1.00 95.25 97 VAL A CA 1
ATOM 765 C C . VAL A 1 97 ? 8.430 -12.488 -10.435 1.00 95.25 97 VAL A C 1
ATOM 767 O O . VAL A 1 97 ? 7.427 -13.198 -10.424 1.00 95.25 97 VAL A O 1
ATOM 770 N N . LEU A 1 98 ? 8.679 -11.575 -9.491 1.00 95.88 98 LEU A N 1
ATOM 771 C CA . LEU A 1 98 ? 7.808 -11.367 -8.333 1.00 95.88 98 LEU A CA 1
ATOM 772 C C . LEU A 1 98 ? 6.418 -10.875 -8.755 1.00 95.88 98 LEU A C 1
ATOM 774 O O . LEU A 1 98 ? 5.425 -11.332 -8.199 1.00 95.88 98 LEU A O 1
ATOM 778 N N . CYS A 1 99 ? 6.329 -10.013 -9.773 1.00 97.19 99 CYS A N 1
ATOM 779 C CA . CYS A 1 99 ? 5.043 -9.537 -10.290 1.00 97.19 99 CYS A CA 1
ATOM 780 C C . CYS A 1 99 ? 4.219 -10.665 -10.925 1.00 97.19 99 CYS A C 1
ATOM 782 O O . CYS A 1 99 ? 3.034 -10.793 -10.617 1.00 97.19 99 CYS A O 1
ATOM 784 N N . LYS A 1 100 ? 4.838 -11.515 -11.760 1.00 97.38 100 LYS A N 1
ATOM 785 C CA . LYS A 1 100 ? 4.173 -12.702 -12.328 1.00 97.38 100 LYS A CA 1
ATOM 786 C C . LYS A 1 100 ? 3.687 -13.636 -11.225 1.00 97.38 100 LYS A C 1
ATOM 788 O O . LYS A 1 100 ? 2.511 -13.963 -11.170 1.00 97.38 100 LYS A O 1
ATOM 793 N N . LEU A 1 101 ? 4.565 -13.956 -10.279 1.00 95.94 101 LEU A N 1
ATOM 794 C CA . LEU A 1 101 ? 4.235 -14.833 -9.164 1.00 95.94 101 LEU A CA 1
ATOM 795 C C . LEU A 1 101 ? 3.086 -14.280 -8.304 1.00 95.94 101 LEU A C 1
ATOM 797 O O . LEU A 1 101 ? 2.170 -15.019 -7.943 1.00 95.94 101 LEU A O 1
ATOM 801 N N . ALA A 1 102 ? 3.113 -12.981 -7.994 1.00 95.81 102 ALA A N 1
ATOM 802 C CA . ALA A 1 102 ? 2.046 -12.311 -7.261 1.00 95.81 102 ALA A CA 1
ATOM 803 C C . ALA A 1 102 ? 0.723 -12.339 -8.038 1.00 95.81 102 ALA A C 1
ATOM 805 O O . ALA A 1 102 ? -0.333 -12.510 -7.436 1.00 95.81 102 ALA A O 1
ATOM 806 N N . LYS A 1 103 ? 0.766 -12.215 -9.370 1.00 96.75 103 LYS A N 1
ATOM 807 C CA . LYS A 1 103 ? -0.421 -12.313 -10.223 1.00 96.75 103 LYS A CA 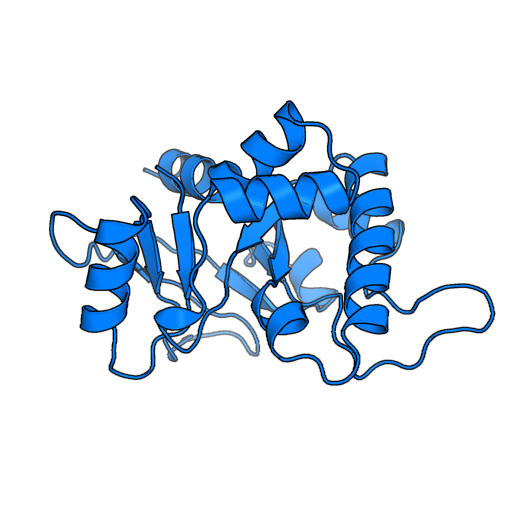1
ATOM 808 C C . LYS A 1 103 ? -0.999 -13.728 -10.212 1.00 96.75 103 LYS A C 1
ATOM 810 O O . LYS A 1 103 ? -2.193 -13.878 -9.967 1.00 96.75 103 LYS A O 1
ATOM 815 N N . ASP A 1 104 ? -0.156 -14.737 -10.405 1.00 95.56 104 ASP A N 1
ATOM 816 C CA . ASP A 1 104 ? -0.555 -16.148 -10.471 1.00 95.56 104 ASP A CA 1
ATOM 817 C C . ASP A 1 104 ? -1.138 -16.642 -9.141 1.00 95.56 104 ASP A C 1
ATOM 819 O O . ASP A 1 104 ? -2.093 -17.415 -9.109 1.00 95.56 104 ASP A O 1
ATOM 823 N N . LYS A 1 105 ? -0.591 -16.158 -8.021 1.00 93.88 105 LYS A N 1
ATOM 824 C CA . LYS A 1 105 ? -1.063 -16.487 -6.667 1.00 93.88 105 LYS A CA 1
ATOM 825 C C . LYS A 1 105 ? -2.125 -15.525 -6.134 1.00 93.88 105 LYS A C 1
ATOM 827 O O . LYS A 1 105 ? -2.461 -15.616 -4.952 1.00 93.88 105 LYS A O 1
ATOM 832 N N . ASN A 1 106 ? -2.636 -14.628 -6.980 1.00 93.44 106 ASN A N 1
ATOM 833 C CA . ASN A 1 106 ? -3.677 -13.657 -6.650 1.00 93.44 106 ASN A CA 1
ATOM 834 C C . ASN A 1 106 ? -3.365 -12.849 -5.371 1.00 93.44 106 ASN A C 1
ATOM 836 O O . ASN A 1 106 ? -4.192 -12.743 -4.468 1.00 93.44 106 ASN A O 1
ATOM 840 N N . LYS A 1 107 ? -2.129 -12.346 -5.269 1.00 92.62 107 LYS A N 1
ATOM 841 C CA . LYS A 1 107 ? -1.650 -11.522 -4.153 1.00 92.62 107 LYS A CA 1
ATOM 842 C C . LYS A 1 107 ? -1.924 -10.048 -4.406 1.00 92.62 107 LYS A C 1
ATOM 844 O O . LYS A 1 107 ? -1.699 -9.550 -5.514 1.00 92.62 107 LYS A O 1
ATOM 849 N N . MET A 1 108 ? -2.310 -9.346 -3.345 1.00 95.69 108 MET A N 1
ATOM 850 C CA . MET A 1 108 ? -2.368 -7.890 -3.335 1.00 95.69 108 MET A CA 1
ATOM 851 C C . MET A 1 108 ? -0.999 -7.310 -2.977 1.00 95.69 108 MET A C 1
ATOM 853 O O . MET A 1 108 ? -0.364 -7.739 -2.014 1.00 95.69 108 MET A O 1
ATOM 857 N N . ILE A 1 109 ? -0.559 -6.316 -3.742 1.00 97.38 109 ILE A N 1
ATOM 858 C CA . ILE A 1 109 ? 0.649 -5.541 -3.464 1.00 97.38 109 ILE A CA 1
ATOM 859 C C . ILE A 1 109 ? 0.224 -4.149 -3.016 1.00 97.38 109 ILE A C 1
ATOM 861 O O . ILE A 1 109 ? -0.539 -3.481 -3.716 1.00 97.38 109 ILE A O 1
ATOM 865 N N . ALA A 1 110 ? 0.692 -3.732 -1.845 1.00 96.50 110 ALA A N 1
ATOM 866 C CA . ALA A 1 110 ? 0.319 -2.468 -1.238 1.00 96.50 110 ALA A CA 1
ATOM 867 C C . ALA A 1 110 ? 1.460 -1.452 -1.283 1.00 96.50 110 ALA A C 1
ATOM 869 O O . ALA A 1 110 ? 2.575 -1.747 -0.849 1.00 96.50 110 ALA A O 1
ATOM 870 N N . PHE A 1 111 ? 1.140 -0.242 -1.741 1.00 97.62 111 PHE A N 1
ATOM 871 C CA . PHE A 1 111 ? 1.972 0.929 -1.503 1.00 97.62 111 PHE A CA 1
ATOM 872 C C . PHE A 1 111 ? 1.826 1.371 -0.052 1.00 97.62 111 PHE A C 1
ATOM 874 O O . PHE A 1 111 ? 0.713 1.618 0.422 1.00 97.62 111 PHE A O 1
ATOM 881 N N . ASP A 1 112 ? 2.962 1.465 0.630 1.00 94.62 112 ASP A N 1
ATOM 882 C CA . ASP A 1 112 ? 3.046 1.915 2.011 1.00 94.62 112 ASP A CA 1
ATOM 883 C C . ASP A 1 112 ? 3.286 3.429 2.058 1.00 94.62 112 ASP A C 1
ATOM 885 O O . ASP A 1 112 ? 4.377 3.913 1.749 1.00 94.62 112 ASP A O 1
ATOM 889 N N . PHE A 1 113 ? 2.254 4.193 2.425 1.00 96.31 113 PHE A N 1
ATOM 890 C CA . PHE A 1 113 ? 2.365 5.648 2.526 1.00 96.31 113 PHE A CA 1
ATOM 891 C C . PHE A 1 113 ? 3.235 6.096 3.712 1.00 96.31 113 PHE A C 1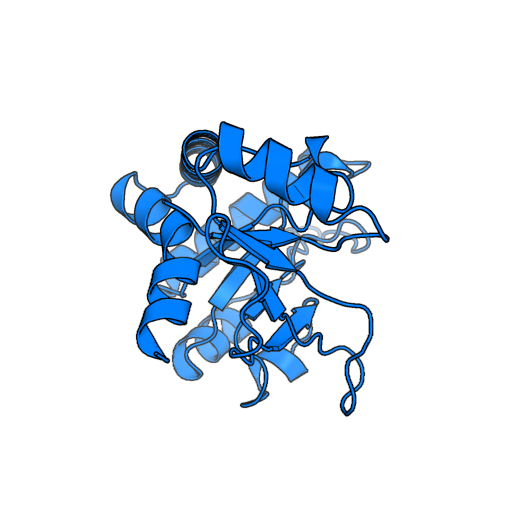
ATOM 893 O O . PHE A 1 113 ? 3.876 7.146 3.630 1.00 96.31 113 PHE A O 1
ATOM 900 N N . SER A 1 114 ? 3.314 5.302 4.785 1.00 94.81 114 SER A N 1
ATOM 901 C CA . SER A 1 114 ? 4.176 5.570 5.942 1.00 94.81 114 SER A CA 1
ATOM 902 C C . SER A 1 114 ? 5.648 5.608 5.533 1.00 94.81 114 SER A C 1
ATOM 904 O O . SER A 1 114 ? 6.379 6.497 5.976 1.00 94.81 114 SER A O 1
ATOM 906 N N . LEU A 1 115 ? 6.069 4.730 4.609 1.00 92.94 115 LEU A N 1
ATOM 907 C CA . LEU A 1 115 ? 7.426 4.776 4.051 1.00 92.94 115 LEU A CA 1
ATOM 908 C C . LEU A 1 115 ? 7.724 6.126 3.402 1.00 92.94 115 LEU A C 1
ATOM 910 O O . LEU A 1 115 ? 8.753 6.721 3.694 1.00 92.94 115 LEU A O 1
ATOM 914 N N . LEU A 1 116 ? 6.828 6.646 2.562 1.00 94.81 116 LEU A N 1
ATOM 915 C CA . LEU A 1 116 ? 7.042 7.940 1.909 1.00 94.81 116 LEU A CA 1
ATOM 916 C C . LEU A 1 116 ? 7.013 9.109 2.909 1.00 94.81 116 LEU A C 1
ATOM 918 O O . LEU A 1 116 ? 7.764 10.077 2.769 1.00 94.81 116 LEU A O 1
ATOM 922 N N . LEU A 1 117 ? 6.140 9.035 3.916 1.00 95.38 117 LEU A N 1
ATOM 923 C CA . LEU A 1 117 ? 5.979 10.093 4.908 1.00 95.38 117 LEU A CA 1
ATOM 924 C C . LEU A 1 117 ? 7.231 10.259 5.782 1.00 95.38 117 LEU A C 1
ATOM 926 O O . LEU A 1 117 ? 7.653 11.399 6.016 1.00 95.38 117 LEU A O 1
ATOM 930 N N . HIS A 1 118 ? 7.820 9.135 6.203 1.00 94.62 118 HIS A N 1
ATOM 931 C CA . HIS A 1 118 ? 8.913 9.064 7.181 1.00 94.62 118 HIS A CA 1
ATOM 932 C C . HIS A 1 118 ? 10.298 8.795 6.586 1.00 94.62 118 HIS A C 1
ATOM 934 O O . HIS A 1 118 ? 11.276 8.818 7.331 1.00 94.62 118 HIS A O 1
ATOM 940 N N . ALA A 1 119 ? 10.404 8.545 5.278 1.00 93.44 119 ALA A N 1
ATOM 941 C CA . ALA A 1 119 ? 11.689 8.340 4.613 1.00 93.44 119 ALA A CA 1
ATOM 942 C C . ALA A 1 119 ? 12.629 9.529 4.811 1.00 93.44 119 ALA A C 1
ATOM 944 O O . ALA A 1 119 ? 12.222 10.695 4.705 1.00 93.44 119 ALA A O 1
ATOM 945 N N . LYS A 1 120 ? 13.909 9.218 5.029 1.00 93.69 120 LYS A N 1
ATOM 946 C CA . LYS A 1 120 ? 14.969 10.223 5.050 1.00 93.69 120 LYS A CA 1
ATOM 947 C C . LYS A 1 120 ? 15.218 10.757 3.641 1.00 93.69 120 LYS A C 1
ATOM 949 O O . LYS A 1 120 ? 15.404 11.961 3.476 1.00 93.69 120 LYS A O 1
ATOM 954 N N . ASP A 1 121 ? 15.172 9.875 2.642 1.00 93.75 121 ASP A N 1
ATOM 955 C CA . ASP A 1 121 ? 15.258 10.222 1.222 1.00 93.75 121 ASP A CA 1
ATOM 956 C C . ASP A 1 121 ? 13.921 9.945 0.515 1.00 93.75 121 ASP A C 1
ATOM 958 O O . ASP A 1 121 ? 13.664 8.879 -0.057 1.00 93.75 121 ASP A O 1
ATOM 962 N N . LYS A 1 122 ? 13.029 10.940 0.562 1.00 94.12 122 LYS A N 1
ATOM 963 C CA . LYS A 1 122 ? 11.691 10.846 -0.042 1.00 94.12 122 LYS A CA 1
ATOM 964 C C . LYS A 1 122 ? 11.755 10.696 -1.558 1.00 94.12 122 LYS A C 1
ATOM 966 O O . LYS A 1 122 ? 10.917 10.010 -2.137 1.00 94.12 122 LYS A O 1
ATOM 971 N N . GLN A 1 123 ? 12.742 11.311 -2.206 1.00 94.12 123 GLN A N 1
ATOM 972 C CA . GLN A 1 123 ? 12.944 11.252 -3.653 1.00 94.12 123 GLN A CA 1
ATOM 973 C C . GLN A 1 123 ? 13.347 9.840 -4.099 1.00 94.12 123 GLN A C 1
ATOM 975 O O . GLN A 1 123 ? 12.907 9.354 -5.153 1.00 94.12 123 GLN A O 1
ATOM 980 N N . LEU A 1 124 ? 14.162 9.156 -3.293 1.00 93.81 124 LEU A N 1
ATOM 981 C CA . LEU A 1 124 ? 14.526 7.764 -3.513 1.00 93.81 124 LEU A CA 1
ATOM 982 C C . LEU A 1 124 ? 13.299 6.854 -3.417 1.00 93.81 124 LEU A C 1
ATOM 984 O O . LEU A 1 124 ? 13.006 6.142 -4.385 1.00 93.81 124 LEU A O 1
ATOM 988 N N . VAL A 1 125 ? 12.564 6.918 -2.300 1.00 95.31 125 VAL A N 1
ATOM 989 C CA . VAL A 1 125 ? 11.363 6.095 -2.064 1.00 95.31 125 VAL A CA 1
ATOM 990 C C . VAL A 1 125 ? 10.302 6.358 -3.126 1.00 95.31 125 VAL A C 1
ATOM 992 O O . VAL A 1 125 ? 9.807 5.414 -3.741 1.00 95.31 125 VAL A O 1
ATOM 995 N N . PHE A 1 126 ? 10.015 7.622 -3.438 1.00 95.88 126 PHE A N 1
ATOM 996 C CA . PHE A 1 126 ? 9.025 7.973 -4.454 1.00 95.88 126 PHE A CA 1
ATOM 997 C C . PHE A 1 126 ? 9.383 7.407 -5.834 1.00 95.88 126 PHE A C 1
ATOM 999 O O . PHE A 1 126 ? 8.539 6.819 -6.508 1.00 95.88 126 PHE A O 1
ATOM 1006 N N . GLY A 1 127 ? 10.648 7.485 -6.256 1.00 95.38 127 GLY A N 1
ATOM 1007 C CA . GLY A 1 127 ? 11.022 6.887 -7.538 1.00 95.38 127 GLY A CA 1
ATOM 1008 C C . GLY A 1 127 ? 11.078 5.355 -7.526 1.00 95.38 127 GLY A C 1
ATOM 1009 O O . GLY A 1 127 ? 10.917 4.742 -8.582 1.00 95.38 127 GLY A O 1
ATOM 1010 N N . ARG A 1 128 ? 11.223 4.708 -6.360 1.00 96.06 128 ARG A N 1
ATOM 1011 C CA . ARG A 1 128 ? 10.981 3.259 -6.226 1.00 96.06 128 ARG A CA 1
ATOM 1012 C C . ARG A 1 128 ? 9.500 2.930 -6.370 1.00 96.06 128 ARG A C 1
ATOM 1014 O O . ARG A 1 128 ? 9.179 1.985 -7.086 1.00 96.06 128 ARG A O 1
ATOM 1021 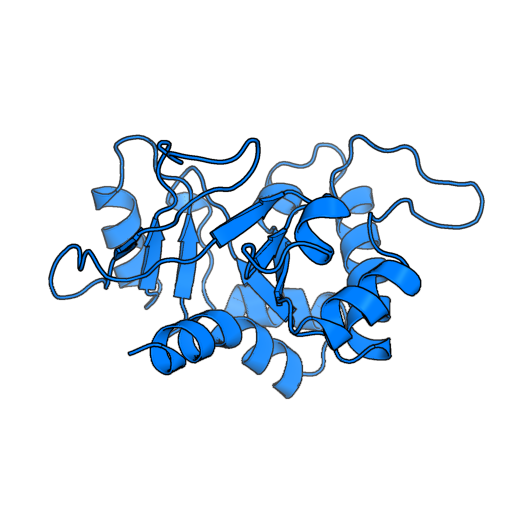N N . MET A 1 129 ? 8.615 3.744 -5.789 1.00 97.44 129 MET A N 1
ATOM 1022 C CA . MET A 1 129 ? 7.170 3.617 -5.992 1.00 97.44 129 MET A CA 1
ATOM 1023 C C . MET A 1 129 ? 6.803 3.780 -7.474 1.00 97.44 129 MET A C 1
ATOM 1025 O O . MET A 1 129 ? 6.037 2.968 -7.984 1.00 97.44 129 MET A O 1
ATOM 1029 N N . LEU A 1 130 ? 7.397 4.743 -8.196 1.00 97.38 130 LEU A N 1
ATOM 1030 C CA . LEU A 1 130 ? 7.199 4.913 -9.647 1.00 97.38 130 LEU A CA 1
ATOM 1031 C C . LEU A 1 130 ? 7.618 3.664 -10.439 1.00 97.38 130 LEU A C 1
ATOM 1033 O O . LEU A 1 130 ? 6.877 3.181 -11.299 1.00 97.38 130 LEU A O 1
ATOM 1037 N N . GLN A 1 131 ? 8.796 3.106 -10.140 1.00 95.94 131 GLN A N 1
ATOM 1038 C CA . GLN A 1 131 ? 9.270 1.883 -10.793 1.00 95.94 131 GLN A CA 1
ATOM 1039 C C . GLN A 1 131 ? 8.344 0.691 -10.497 1.00 95.94 131 GLN A C 1
ATOM 1041 O O . GLN A 1 131 ? 7.991 -0.066 -11.407 1.00 95.94 131 GLN A O 1
ATOM 1046 N N . ASN A 1 132 ? 7.903 0.545 -9.247 1.00 97.25 132 ASN A N 1
ATOM 1047 C CA . ASN A 1 132 ? 6.967 -0.501 -8.845 1.00 97.25 132 ASN A CA 1
ATOM 1048 C C . ASN A 1 132 ? 5.598 -0.329 -9.505 1.00 97.25 132 ASN A C 1
ATOM 1050 O O . ASN A 1 132 ? 5.052 -1.303 -10.017 1.00 97.25 132 ASN A O 1
ATOM 1054 N N . ALA A 1 133 ? 5.070 0.893 -9.586 1.00 98.00 133 ALA A N 1
ATOM 1055 C CA . ALA A 1 133 ? 3.819 1.197 -10.274 1.00 98.00 133 ALA A CA 1
ATOM 1056 C C . ALA A 1 133 ? 3.868 0.766 -11.746 1.00 98.00 133 ALA A C 1
ATOM 1058 O O . ALA A 1 133 ? 2.960 0.081 -12.224 1.00 98.00 133 ALA A O 1
ATOM 1059 N N . MET A 1 134 ? 4.964 1.070 -12.450 1.00 97.56 134 MET A N 1
ATOM 1060 C CA . MET A 1 134 ? 5.174 0.631 -13.833 1.00 97.56 134 MET A CA 1
ATOM 1061 C C . MET A 1 134 ? 5.114 -0.900 -13.969 1.00 97.56 134 MET A C 1
ATOM 1063 O O . MET A 1 134 ? 4.432 -1.421 -14.858 1.00 97.56 134 MET A O 1
ATOM 1067 N N . LEU A 1 135 ? 5.799 -1.630 -13.083 1.00 97.56 135 LEU A N 1
ATOM 1068 C CA . LEU A 1 135 ? 5.806 -3.095 -13.085 1.00 97.56 135 LEU A CA 1
ATOM 1069 C C . LEU A 1 135 ? 4.418 -3.672 -12.779 1.00 97.56 135 LEU A C 1
ATOM 1071 O O . LEU A 1 135 ? 3.918 -4.508 -13.535 1.00 97.56 135 LEU A O 1
ATOM 1075 N N . LEU A 1 136 ? 3.767 -3.194 -11.718 1.00 98.00 136 LEU A N 1
ATOM 1076 C CA . LEU A 1 136 ? 2.447 -3.661 -11.291 1.00 98.00 136 LEU A CA 1
ATOM 1077 C C . LEU A 1 136 ? 1.387 -3.435 -12.377 1.00 98.00 136 LEU A C 1
ATOM 1079 O O . LEU A 1 136 ? 0.555 -4.314 -12.612 1.00 98.00 136 LEU A O 1
ATOM 1083 N N . LYS A 1 137 ? 1.458 -2.307 -13.101 1.00 97.50 137 LYS A N 1
ATOM 1084 C CA . LYS A 1 137 ? 0.615 -2.041 -14.277 1.00 97.50 137 LYS A CA 1
ATOM 1085 C C . LYS A 1 137 ? 0.888 -3.029 -15.408 1.00 97.50 137 LYS A C 1
ATOM 1087 O O . LYS A 1 137 ? -0.049 -3.633 -15.929 1.00 97.50 137 LYS A O 1
ATOM 1092 N N . LYS A 1 138 ? 2.162 -3.235 -15.766 1.00 97.25 138 LYS A N 1
ATOM 1093 C CA . LYS A 1 138 ? 2.571 -4.148 -16.849 1.00 97.25 138 LYS A CA 1
ATOM 1094 C C . LYS A 1 138 ? 2.053 -5.572 -16.631 1.00 97.25 138 LYS A C 1
ATOM 1096 O O . LYS A 1 138 ? 1.604 -6.211 -17.579 1.00 97.25 138 LYS A O 1
ATOM 1101 N N . PHE A 1 139 ? 2.095 -6.055 -15.392 1.00 97.75 139 PHE A N 1
ATOM 1102 C CA . PHE A 1 139 ? 1.672 -7.410 -15.027 1.00 97.75 139 PHE A CA 1
ATOM 1103 C C . PHE A 1 139 ? 0.229 -7.493 -14.501 1.00 97.75 139 PHE A C 1
ATOM 1105 O O . PHE A 1 139 ? -0.244 -8.581 -14.167 1.00 97.75 139 PHE A O 1
ATOM 1112 N N . LYS A 1 140 ? -0.505 -6.370 -14.484 1.00 96.56 140 LYS A N 1
ATOM 1113 C CA . LYS A 1 140 ? -1.908 -6.279 -14.043 1.00 96.56 140 LYS A CA 1
ATOM 1114 C C . LYS A 1 140 ? -2.120 -6.870 -12.642 1.00 96.56 140 LYS A C 1
ATOM 1116 O O . LYS A 1 140 ? -3.087 -7.609 -12.409 1.00 96.56 140 LYS A O 1
ATOM 1121 N N . ASN A 1 141 ? -1.189 -6.598 -11.729 1.00 97.62 141 ASN A N 1
ATOM 1122 C CA . ASN A 1 141 ? -1.272 -7.025 -10.334 1.00 97.62 141 ASN A CA 1
ATOM 1123 C C . ASN A 1 141 ? -2.431 -6.331 -9.607 1.00 97.62 141 ASN A C 1
ATOM 1125 O O . ASN A 1 141 ? -2.899 -5.267 -10.011 1.00 97.62 141 ASN A O 1
ATOM 1129 N N . GLN A 1 142 ? -2.898 -6.939 -8.518 1.00 97.19 142 GLN A N 1
ATOM 1130 C CA . GLN A 1 142 ? -3.848 -6.288 -7.623 1.00 97.19 142 GLN A CA 1
ATOM 1131 C C . GLN A 1 142 ? -3.095 -5.284 -6.753 1.00 97.19 142 GLN A C 1
ATOM 1133 O O . GLN A 1 142 ? -2.228 -5.672 -5.975 1.00 97.19 142 GLN A O 1
ATOM 1138 N N . VAL A 1 143 ? -3.421 -4.004 -6.907 1.00 98.00 143 VAL A N 1
ATOM 1139 C CA . VAL A 1 143 ? -2.775 -2.908 -6.180 1.00 98.00 143 VAL A CA 1
ATOM 1140 C C . VAL A 1 143 ? -3.690 -2.419 -5.065 1.00 98.00 143 VAL A C 1
ATOM 1142 O O . VAL A 1 143 ? -4.901 -2.305 -5.262 1.00 98.00 143 VAL A O 1
ATOM 1145 N N . VAL A 1 144 ? -3.092 -2.138 -3.912 1.00 97.62 144 VAL A N 1
ATOM 1146 C CA . VAL A 1 144 ? -3.702 -1.488 -2.750 1.00 97.62 144 VAL A CA 1
ATOM 1147 C C . VAL A 1 144 ? -2.821 -0.299 -2.362 1.00 97.62 144 VAL A C 1
ATOM 1149 O O . VAL A 1 144 ? -1.622 -0.281 -2.633 1.00 97.62 144 VAL A O 1
ATOM 1152 N N . ILE A 1 145 ? -3.402 0.704 -1.722 1.00 97.44 145 ILE A N 1
ATOM 1153 C CA . ILE A 1 145 ? -2.659 1.754 -1.027 1.00 97.44 145 ILE A CA 1
ATOM 1154 C C . ILE A 1 145 ? -3.238 1.894 0.375 1.00 97.44 145 ILE A C 1
ATOM 1156 O O . ILE A 1 145 ? -4.455 1.818 0.543 1.00 97.44 145 ILE A O 1
ATOM 1160 N N . ALA A 1 146 ? -2.367 2.044 1.367 1.00 95.75 146 ALA A N 1
ATOM 1161 C CA . ALA A 1 146 ? -2.766 2.229 2.753 1.00 95.75 146 ALA A CA 1
ATOM 1162 C C . ALA A 1 146 ? -1.756 3.109 3.499 1.00 95.75 146 ALA A C 1
ATOM 1164 O O . ALA A 1 146 ? -0.593 3.222 3.096 1.00 95.75 146 ALA A O 1
ATOM 1165 N N . SER A 1 147 ? -2.202 3.733 4.589 1.00 95.00 147 SER A N 1
ATOM 1166 C CA . SER A 1 147 ? -1.353 4.549 5.452 1.00 95.00 147 SER A CA 1
ATOM 1167 C C . SER A 1 147 ? -0.278 3.730 6.142 1.00 95.00 147 SER A C 1
ATOM 1169 O O . SER A 1 147 ? 0.839 4.216 6.254 1.00 95.00 147 SER A O 1
ATOM 1171 N N . PHE A 1 148 ? -0.622 2.539 6.648 1.00 93.06 148 PHE A N 1
ATOM 1172 C CA . PHE A 1 148 ? 0.174 1.818 7.648 1.00 93.06 148 PHE A CA 1
ATOM 1173 C C . PHE A 1 148 ? 0.560 2.729 8.827 1.00 93.06 148 PHE A C 1
ATOM 1175 O O . PHE A 1 148 ? 1.644 2.618 9.410 1.00 93.06 148 PHE A O 1
ATOM 1182 N N . ALA A 1 149 ? -0.343 3.656 9.160 1.00 92.62 149 ALA A N 1
ATOM 1183 C CA . ALA A 1 149 ? -0.114 4.707 10.135 1.00 92.62 149 ALA A CA 1
ATOM 1184 C C . ALA A 1 149 ? 0.122 4.136 11.534 1.00 92.62 149 ALA A C 1
ATOM 1186 O O . ALA A 1 149 ? -0.577 3.220 11.967 1.00 92.62 149 ALA A O 1
ATOM 1187 N N . LYS A 1 150 ? 1.074 4.724 12.262 1.00 90.94 150 LYS A N 1
ATOM 1188 C CA . LYS A 1 150 ? 1.265 4.497 13.708 1.00 90.94 150 LYS A CA 1
ATOM 1189 C C . LYS A 1 150 ? 0.675 5.630 14.541 1.00 90.94 150 LYS A C 1
ATOM 1191 O O . LYS A 1 150 ? 0.463 5.471 15.740 1.00 90.94 150 LYS A O 1
ATOM 1196 N N . ASN A 1 151 ? 0.426 6.770 13.902 1.00 92.25 151 ASN A N 1
ATOM 1197 C CA . ASN A 1 151 ? -0.198 7.939 14.496 1.00 92.25 151 ASN A CA 1
ATOM 1198 C C . ASN A 1 151 ? -1.460 8.321 13.685 1.00 92.25 151 ASN A C 1
ATOM 1200 O O . ASN A 1 151 ? -1.378 8.386 12.457 1.00 92.25 151 ASN A O 1
ATOM 1204 N N . PRO A 1 152 ? -2.610 8.608 14.326 1.00 91.25 152 PRO A N 1
ATOM 1205 C CA . PRO A 1 152 ? -3.852 8.994 13.650 1.00 91.25 152 PRO A CA 1
ATOM 1206 C C . PRO A 1 152 ? -3.705 10.141 12.639 1.00 91.25 152 PRO A C 1
ATOM 1208 O O . PRO A 1 152 ? -4.381 10.145 11.611 1.00 91.25 152 PRO A O 1
ATOM 1211 N N . TYR A 1 153 ? -2.797 11.092 12.876 1.00 94.00 153 TYR A N 1
ATOM 1212 C CA . TYR A 1 153 ? -2.572 12.244 11.989 1.00 94.00 153 TYR A CA 1
ATOM 1213 C C . TYR A 1 153 ? -1.840 11.890 10.676 1.00 94.00 153 TYR A C 1
ATOM 1215 O O . TYR A 1 153 ? -1.716 12.721 9.769 1.00 94.00 153 TYR A O 1
ATOM 1223 N N . GLU A 1 154 ? -1.368 10.651 10.536 1.00 95.31 154 GLU A N 1
ATOM 1224 C CA . GLU A 1 154 ? -0.752 10.126 9.310 1.00 95.31 154 GLU A CA 1
ATOM 1225 C C . GLU A 1 154 ? -1.793 9.610 8.307 1.00 95.31 154 GLU A C 1
ATOM 1227 O O . GLU A 1 154 ? -1.474 9.418 7.132 1.00 95.31 154 GLU A O 1
ATOM 1232 N N . LEU A 1 155 ? -3.046 9.434 8.740 1.00 94.69 155 LEU A N 1
ATOM 1233 C CA . LEU A 1 155 ? -4.151 9.069 7.862 1.00 94.69 155 LEU A CA 1
ATOM 1234 C C . LEU A 1 155 ? -4.363 10.132 6.777 1.00 94.69 155 LEU A C 1
ATOM 1236 O O . LEU A 1 155 ? -4.224 11.338 7.009 1.00 94.69 155 LEU A O 1
ATOM 1240 N N . ARG A 1 156 ? -4.739 9.690 5.578 1.00 96.06 156 ARG A N 1
ATOM 1241 C CA . ARG A 1 156 ? -5.134 10.571 4.473 1.00 96.06 156 ARG A CA 1
ATOM 1242 C C . ARG A 1 156 ? -6.494 10.174 3.932 1.00 96.06 156 ARG A C 1
ATOM 1244 O O . ARG A 1 156 ? -6.983 9.073 4.178 1.00 96.06 156 ARG A O 1
ATOM 1251 N N . SER A 1 157 ? -7.144 11.097 3.231 1.00 95.38 157 SER A N 1
ATOM 1252 C CA . SER A 1 157 ? -8.426 10.794 2.609 1.00 95.38 157 SER A CA 1
ATOM 1253 C C . SER A 1 157 ? -8.225 9.881 1.396 1.00 95.38 157 SER A C 1
ATOM 1255 O O . SER A 1 157 ? -7.175 9.882 0.756 1.00 95.38 157 SER A O 1
ATOM 1257 N N . GLY A 1 158 ? -9.267 9.142 1.008 1.00 95.38 158 GLY A N 1
ATOM 1258 C CA . GLY A 1 158 ? -9.210 8.313 -0.200 1.00 95.38 158 GLY A CA 1
ATOM 1259 C C . GLY A 1 158 ? -8.938 9.123 -1.475 1.00 95.38 158 GLY A C 1
ATOM 1260 O O . GLY A 1 158 ? -8.389 8.579 -2.426 1.00 95.38 158 GLY A O 1
ATOM 1261 N N . LYS A 1 159 ? -9.278 10.423 -1.489 1.00 95.94 159 LYS A N 1
ATOM 1262 C CA . LYS A 1 159 ? -8.951 11.330 -2.599 1.00 95.94 159 LYS A CA 1
ATOM 1263 C C . LYS A 1 159 ? -7.453 11.615 -2.674 1.00 95.94 159 LYS A C 1
ATOM 1265 O O . LYS A 1 159 ? -6.908 11.607 -3.769 1.00 95.94 159 LYS A O 1
ATOM 1270 N N . ASP A 1 160 ? -6.796 11.803 -1.533 1.00 96.88 160 ASP A N 1
ATOM 1271 C CA . ASP A 1 160 ? -5.349 12.040 -1.483 1.00 96.88 160 ASP A CA 1
ATOM 1272 C C . ASP A 1 160 ? -4.581 10.795 -1.941 1.00 96.88 160 ASP A C 1
ATOM 1274 O O . ASP A 1 160 ? -3.627 10.896 -2.707 1.00 96.88 160 ASP A O 1
ATOM 1278 N N . TYR A 1 161 ? -5.035 9.604 -1.535 1.00 97.50 161 TYR A N 1
ATOM 1279 C CA . TYR A 1 161 ? -4.466 8.349 -2.028 1.00 97.50 161 TYR A CA 1
ATOM 1280 C C . TYR A 1 161 ? -4.687 8.146 -3.522 1.00 97.50 161 TYR A C 1
ATOM 1282 O O . TYR A 1 161 ? -3.789 7.668 -4.211 1.00 97.50 161 TYR A O 1
ATOM 1290 N N . GLN A 1 162 ? -5.862 8.519 -4.030 1.00 97.75 162 GLN A N 1
ATOM 1291 C CA . GLN A 1 162 ? -6.128 8.472 -5.461 1.00 97.75 162 GLN A CA 1
ATOM 1292 C C . GLN A 1 162 ? -5.182 9.411 -6.220 1.00 97.75 162 GLN A C 1
ATOM 1294 O O . GLN A 1 162 ? -4.540 8.965 -7.164 1.00 97.75 162 GLN A O 1
ATOM 1299 N N . ALA A 1 163 ? -5.028 10.656 -5.760 1.00 98.19 163 ALA A N 1
ATOM 1300 C CA . ALA A 1 163 ? -4.114 11.625 -6.358 1.00 98.19 163 ALA A CA 1
ATOM 1301 C C . ALA A 1 163 ? -2.663 11.119 -6.348 1.00 98.19 163 ALA A C 1
ATOM 1303 O O . ALA A 1 163 ? -1.989 11.164 -7.370 1.00 98.19 163 ALA A O 1
ATOM 1304 N N . LEU A 1 164 ? -2.196 10.547 -5.232 1.00 97.94 164 LEU A N 1
ATOM 1305 C CA . LEU A 1 164 ? -0.856 9.963 -5.164 1.00 97.94 164 LEU A CA 1
ATOM 1306 C C . LEU A 1 164 ? -0.673 8.818 -6.171 1.00 97.94 164 LEU A C 1
ATOM 1308 O O . LEU A 1 164 ? 0.366 8.729 -6.815 1.00 97.94 164 LEU A O 1
ATOM 1312 N N . LEU A 1 165 ? -1.662 7.940 -6.332 1.00 98.25 165 LEU A N 1
ATOM 1313 C CA . LEU A 1 165 ? -1.594 6.869 -7.330 1.00 98.25 165 LEU A CA 1
ATOM 1314 C C . LEU A 1 165 ? -1.593 7.413 -8.766 1.00 98.25 165 LEU A C 1
ATOM 1316 O O . LEU A 1 165 ? -0.898 6.862 -9.619 1.00 98.25 165 LEU A O 1
ATOM 1320 N N . GLU A 1 166 ? -2.339 8.480 -9.037 1.00 98.31 166 GLU A N 1
ATOM 1321 C CA . GLU A 1 166 ? -2.315 9.162 -10.336 1.00 98.31 166 GLU A CA 1
ATOM 1322 C C . GLU A 1 166 ? -0.917 9.724 -10.638 1.00 98.31 166 GLU A C 1
ATOM 1324 O O . GLU A 1 166 ? -0.376 9.456 -11.710 1.00 98.31 166 GLU A O 1
ATOM 1329 N N . GLU A 1 167 ? -0.267 10.359 -9.657 1.00 98.00 167 GLU A N 1
ATOM 1330 C CA . GLU A 1 167 ? 1.130 10.819 -9.760 1.00 98.00 167 GLU A CA 1
ATOM 1331 C C . GLU A 1 167 ? 2.130 9.666 -9.943 1.00 98.00 167 GLU A C 1
ATOM 1333 O O . GLU A 1 167 ? 3.135 9.797 -10.642 1.00 98.00 167 GLU A O 1
ATOM 1338 N N . LEU A 1 168 ? 1.845 8.490 -9.371 1.00 97.50 168 LEU A N 1
ATOM 1339 C CA . LEU A 1 168 ? 2.631 7.274 -9.610 1.00 97.50 168 LEU A CA 1
ATOM 1340 C C . LEU A 1 168 ? 2.396 6.665 -11.007 1.00 97.50 168 LEU A C 1
ATOM 1342 O O . LEU A 1 168 ? 3.056 5.693 -11.387 1.00 97.50 168 LEU A O 1
ATOM 1346 N N . GLY A 1 169 ? 1.468 7.230 -11.780 1.00 96.88 169 GLY A N 1
ATOM 1347 C CA . GLY A 1 169 ? 1.197 6.884 -13.167 1.00 96.88 169 GLY A CA 1
ATOM 1348 C C . GLY A 1 169 ? 0.006 5.952 -13.373 1.00 96.88 169 GLY A C 1
ATOM 1349 O O . GLY A 1 169 ? -0.109 5.374 -14.456 1.00 96.88 169 GLY A O 1
ATOM 1350 N N . PHE A 1 170 ? -0.870 5.743 -12.387 1.00 97.75 170 PHE A N 1
ATOM 1351 C CA . PHE A 1 170 ? -2.139 5.033 -12.599 1.00 97.75 170 PHE A CA 1
ATOM 1352 C C . PHE A 1 170 ? -3.175 5.951 -13.265 1.00 97.75 170 PHE A C 1
ATOM 1354 O O . PHE A 1 170 ? -3.247 7.136 -12.975 1.00 97.75 170 PHE A O 1
ATOM 1361 N N . ASP A 1 171 ? -4.005 5.409 -14.157 1.00 97.25 171 ASP A N 1
ATOM 1362 C CA . ASP A 1 171 ? -5.177 6.128 -14.664 1.00 97.25 171 ASP A CA 1
ATOM 1363 C C . ASP A 1 171 ? -6.258 6.249 -13.577 1.00 97.25 171 ASP A C 1
ATOM 1365 O O . ASP A 1 171 ? -6.333 5.413 -12.673 1.00 97.25 171 ASP A O 1
ATOM 1369 N N . ILE A 1 172 ? -7.124 7.262 -13.686 1.00 96.75 172 ILE A N 1
ATOM 1370 C CA . ILE A 1 172 ? -8.172 7.577 -12.697 1.00 96.75 172 ILE A CA 1
ATOM 1371 C C . ILE A 1 172 ? -9.007 6.333 -12.304 1.00 96.75 172 ILE A C 1
ATOM 1373 O O . ILE A 1 172 ? -9.165 6.075 -11.103 1.00 96.75 172 ILE A O 1
ATOM 1377 N N . PRO A 1 173 ? -9.522 5.507 -13.247 1.00 97.06 173 PRO A N 1
ATOM 1378 C CA . PRO A 1 173 ? -10.218 4.265 -12.903 1.00 97.06 173 PRO A CA 1
ATOM 1379 C C . PRO A 1 173 ? -9.366 3.279 -12.095 1.00 97.06 173 PRO A C 1
ATOM 1381 O O . PRO A 1 173 ? -9.836 2.747 -11.083 1.00 97.06 173 PRO A O 1
ATOM 1384 N N . SER A 1 174 ? -8.121 3.035 -12.508 1.00 96.31 174 SER A N 1
ATOM 1385 C CA . SER A 1 174 ? -7.211 2.123 -11.807 1.00 96.31 174 SER A CA 1
ATOM 1386 C C . SER A 1 174 ? -6.846 2.628 -10.413 1.00 96.31 174 SER A C 1
ATOM 1388 O O . SER A 1 174 ? -6.873 1.843 -9.463 1.00 96.31 174 SER A O 1
ATOM 1390 N N . ALA A 1 175 ? -6.574 3.927 -10.265 1.00 97.69 175 ALA A N 1
ATOM 1391 C CA .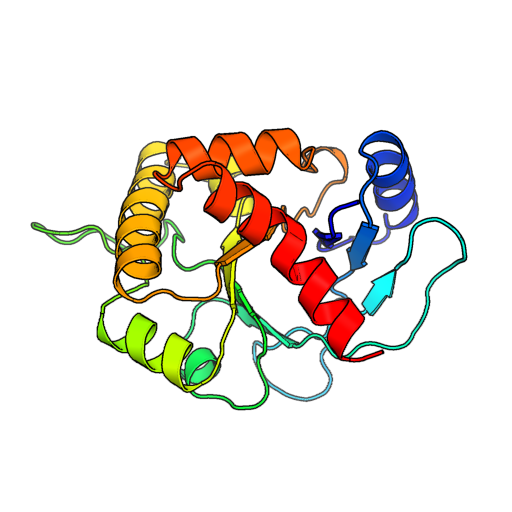 ALA A 1 175 ? -6.277 4.560 -8.983 1.00 97.69 175 ALA A CA 1
ATOM 1392 C C . ALA A 1 175 ? -7.465 4.429 -8.018 1.00 97.69 175 ALA A C 1
ATOM 1394 O O . ALA A 1 175 ? -7.323 3.928 -6.901 1.00 97.69 175 ALA A O 1
ATOM 1395 N N . LYS A 1 176 ? -8.676 4.763 -8.482 1.00 97.06 176 LYS A N 1
ATOM 1396 C CA . LYS A 1 176 ? -9.912 4.590 -7.704 1.00 97.06 176 LYS A CA 1
ATOM 1397 C C . LYS A 1 176 ? -10.150 3.129 -7.319 1.00 97.06 176 LYS A C 1
ATOM 1399 O O . LYS A 1 176 ? -10.605 2.846 -6.209 1.00 97.06 176 LYS A O 1
ATOM 1404 N N . THR A 1 177 ? -9.847 2.199 -8.221 1.00 97.06 177 THR A N 1
ATOM 1405 C CA . THR A 1 177 ? -9.961 0.763 -7.949 1.00 97.06 177 THR A CA 1
ATOM 1406 C C . THR A 1 177 ? -8.966 0.328 -6.874 1.00 97.06 177 THR A C 1
ATOM 1408 O O . THR A 1 177 ? -9.345 -0.401 -5.964 1.00 97.06 177 THR A O 1
ATOM 1411 N N . ALA A 1 178 ? -7.716 0.791 -6.927 1.00 97.25 178 ALA A N 1
ATOM 1412 C CA . ALA A 1 178 ? -6.697 0.456 -5.935 1.00 97.25 178 ALA A CA 1
ATOM 1413 C C . ALA A 1 178 ? -7.043 0.976 -4.527 1.00 97.25 178 ALA A C 1
ATOM 1415 O O . ALA A 1 178 ? -6.858 0.252 -3.551 1.00 97.25 178 ALA A O 1
ATOM 1416 N N . VAL A 1 179 ? -7.629 2.176 -4.419 1.00 97.31 179 VAL A N 1
ATOM 1417 C CA . VAL A 1 179 ? -8.104 2.740 -3.138 1.00 97.31 179 VAL A CA 1
ATOM 1418 C C . VAL A 1 179 ? -9.229 1.904 -2.513 1.00 97.31 179 VAL A C 1
ATOM 1420 O O . VAL A 1 179 ? -9.286 1.747 -1.296 1.00 97.31 179 VAL A O 1
ATOM 1423 N N . ASN A 1 180 ? -10.139 1.349 -3.320 1.00 95.56 180 ASN A N 1
ATOM 1424 C CA . ASN A 1 180 ? -11.275 0.570 -2.807 1.00 95.56 180 ASN A CA 1
ATOM 1425 C C . ASN A 1 180 ? -10.995 -0.938 -2.706 1.00 95.56 180 ASN A C 1
ATOM 1427 O O . ASN A 1 180 ? -11.728 -1.643 -2.014 1.00 95.56 180 ASN A O 1
ATOM 1431 N N . ARG A 1 181 ? -9.905 -1.420 -3.320 1.00 94.50 181 ARG A N 1
ATOM 1432 C CA . ARG A 1 181 ? -9.567 -2.844 -3.461 1.00 94.50 181 ARG A CA 1
ATOM 1433 C C . ARG A 1 181 ? -9.614 -3.613 -2.147 1.00 94.50 181 ARG A C 1
ATOM 1435 O O . ARG A 1 181 ? -10.137 -4.723 -2.117 1.00 94.50 181 ARG A O 1
ATOM 1442 N N . LEU A 1 182 ? -9.065 -3.037 -1.078 1.00 91.12 182 LEU A N 1
ATOM 1443 C CA . LEU A 1 182 ? -9.067 -3.680 0.233 1.00 91.12 182 LEU A CA 1
ATOM 1444 C C . LEU A 1 182 ? -10.496 -3.863 0.756 1.00 91.12 182 LEU A C 1
ATOM 1446 O O . LEU A 1 182 ? -10.837 -4.933 1.242 1.00 91.12 182 LEU A O 1
ATOM 1450 N N . GLY A 1 183 ? -11.349 -2.848 0.610 1.00 88.31 183 GLY A N 1
ATOM 1451 C CA . GLY A 1 183 ? -12.759 -2.946 0.980 1.00 88.31 183 GLY A CA 1
ATOM 1452 C C . GLY A 1 183 ? -13.497 -4.020 0.187 1.00 88.31 183 GLY A C 1
ATOM 1453 O O . GLY A 1 183 ? -14.214 -4.820 0.781 1.00 88.31 183 GLY A O 1
ATOM 1454 N N . ASP A 1 184 ? -13.271 -4.084 -1.125 1.00 90.25 184 ASP A N 1
ATOM 1455 C CA . ASP A 1 184 ? -13.878 -5.097 -1.995 1.00 90.25 184 ASP A CA 1
ATOM 1456 C C . ASP A 1 184 ? -13.444 -6.514 -1.595 1.00 90.25 184 ASP A C 1
ATOM 1458 O O . ASP A 1 184 ? -14.269 -7.422 -1.496 1.00 90.25 184 ASP A O 1
ATOM 1462 N N . PHE A 1 185 ? -12.154 -6.693 -1.297 1.00 87.50 185 PHE A N 1
ATOM 1463 C CA . PHE A 1 185 ? -11.605 -7.960 -0.824 1.00 87.50 185 PHE A CA 1
ATOM 1464 C C . PHE A 1 185 ? -12.233 -8.399 0.502 1.00 87.50 185 PHE A C 1
ATOM 1466 O O . PHE A 1 185 ? -12.649 -9.550 0.639 1.00 87.50 185 PHE A O 1
ATOM 1473 N N . LEU A 1 186 ? -12.346 -7.483 1.464 1.00 82.06 186 LEU A N 1
ATOM 1474 C CA . LEU A 1 186 ? -12.953 -7.771 2.762 1.00 82.06 186 LEU A CA 1
ATOM 1475 C C . LEU A 1 186 ? -14.444 -8.112 2.637 1.00 82.06 186 LEU A C 1
ATOM 1477 O O . LEU A 1 186 ? -14.919 -9.020 3.307 1.00 82.06 186 LEU A O 1
ATOM 1481 N N . ASN A 1 187 ? -15.175 -7.436 1.749 1.00 80.50 187 ASN A N 1
ATOM 1482 C CA . ASN A 1 187 ? -16.583 -7.752 1.509 1.00 80.50 187 ASN A CA 1
ATOM 1483 C C . ASN A 1 187 ? -16.770 -9.115 0.827 1.00 80.50 187 ASN A C 1
ATOM 1485 O O . ASN A 1 187 ? -17.794 -9.746 1.033 1.00 80.50 187 ASN A O 1
ATOM 1489 N N . SER A 1 188 ? -15.798 -9.579 0.034 1.00 79.88 188 SER A N 1
ATOM 1490 C CA . SER A 1 188 ? -15.894 -10.866 -0.672 1.00 79.88 188 SER A CA 1
ATOM 1491 C C . SER A 1 188 ? -15.731 -12.108 0.212 1.00 79.88 188 SER A C 1
ATOM 1493 O O . SER A 1 188 ? -16.065 -13.200 -0.242 1.00 79.88 188 SER A O 1
ATOM 1495 N N . LYS A 1 189 ? -15.205 -11.974 1.443 1.00 68.12 189 LYS A N 1
ATOM 1496 C CA . LYS A 1 189 ? -15.140 -13.095 2.404 1.00 68.12 189 LYS A CA 1
ATOM 1497 C C . LYS A 1 189 ? -16.244 -13.054 3.477 1.00 68.12 189 LYS A C 1
ATOM 1499 O O . LYS A 1 189 ? -16.179 -13.856 4.406 1.00 68.12 189 LYS A O 1
ATOM 1504 N N . LEU A 1 190 ? -17.196 -12.119 3.379 1.00 59.38 190 LEU A N 1
ATOM 1505 C CA . LEU A 1 190 ? -18.405 -12.040 4.214 1.00 59.38 190 LEU A CA 1
ATOM 1506 C C . LEU A 1 190 ? -19.579 -12.721 3.506 1.00 59.38 190 LEU A C 1
ATOM 1508 O O . LEU A 1 190 ? -20.382 -13.349 4.226 1.00 59.38 190 LEU A O 1
#

pLDDT: mean 84.15, std 18.0, range [30.05, 98.31]

Secondary structure (DSSP, 8-state):
-EEEEE--SS-HHHHHHHHHHHTEEEEEE-S---SSTTEEEEEEE-TTS-B-----EEEEES-HHHHH-SS--EEE-TT-TTSPPPSSS---S--HHHHHHHHHTT-EEEEEHHHHHH-S-HHHHHHHHHHHHHHHHHTTPEEEEE--BSSGGG---HHHHHHHHHHTT--HHHHHHHHHHHHHHHHHT-

Mean predicted aligned error: 6.43 Å

Sequence (190 aa):
MFVDIVFPKDNEEEFLEVAKKLKSKLVFIGSKPEKVSGTYSGQLVVNTGGIKKGFDLNIGKAKREFIESKKVDLIFGFEDESFKDGMHQRNSGLNHVLCKLAKDKNKMIAFDFSLLLHAKDKQLVFGRMLQNAMLLKKFKNQVVIASFAKNPYELRSGKDYQALLEELGFDIPSAKTAVNRLGDFLNSKL

Solvent-accessible surface area (backbone atoms only — not comparable to full-atom values): 10245 Å² total; per-residue (Å²): 119,36,38,37,40,30,37,63,72,97,43,59,68,58,36,49,56,50,26,58,76,52,52,36,30,44,30,40,39,53,97,69,50,93,83,55,93,72,47,37,43,26,42,44,35,50,83,85,80,56,78,48,88,80,48,90,45,28,36,26,62,63,48,70,67,44,52,72,36,88,75,38,49,36,34,29,55,38,38,52,75,90,53,76,60,53,100,89,48,72,54,22,70,70,50,74,67,57,39,49,47,21,40,77,62,68,30,34,42,33,50,46,45,41,58,51,73,69,40,92,55,41,71,60,28,51,54,16,46,34,54,41,40,53,50,38,61,76,55,66,39,48,48,33,52,32,30,59,24,65,48,57,86,58,58,74,40,66,67,55,54,26,51,52,33,38,74,41,69,38,54,73,70,57,18,52,46,21,40,33,38,55,39,55,55,59,60,73,78,109

Radius of gyration: 15.78 Å; Cα contacts (8 Å, |Δi|>4): 342; chains: 1; bounding box: 45×32×39 Å

Foldseek 3Di:
DFEFEAAEDVCVVLLLVLCVVLVYWYWYFYPDDPDDPFKTFTFTAGSPDGGDRDDGAIEGEQDLVLLVDLRHAEYEDQLAPPDDQDPPGGSLSDDLVSLLSNVVSQHEYEYAQCCCVPPPCNVSSLVSLLVVLVNCVVSVHQYAYHHNYHDSVSDDHLVVQLVSSVVSPDDSVSSNCRRRVVVVVRVVVD

Nearest PDB structures (foldseek):
  3wz0-assembly1_F  TM=6.595E-01  e=1.563E-09  Thermococcu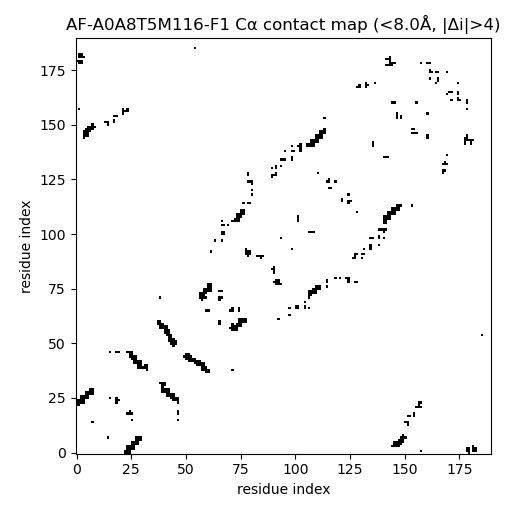s kodakarensis KOD1
  1v77-assembly1_A  TM=6.590E-01  e=2.605E-08  Pyrococcus horikoshii
  6k0b-assembly1_C  TM=6.153E-01  e=6.018E-06  Methanocaldococcus jannaschii DSM 2661
  3gg8-assembly1_A  TM=4.193E-01  e=9.085E-01  Toxoplasma gondii
  8tnf-assembly1_E  TM=2.921E-01  e=8.546E-01  Paracoccus onubensis